Protein 3UIM (pdb70)

Radius of gyration: 19.25 Å; Cα contacts (8 Å, |Δi|>4): 517; chains: 1; bounding box: 45×57×47 Å

Nearest PDB structures (foldseek):
  8peh-assembly1_B  TM=9.041E-01  e=2.344E-28  Lotus japonicus
  8peh-assembly2_C  TM=8.976E-01  e=2.084E-28  Lotus japonicus
  5lpz-assembly1_A  TM=8.789E-01  e=6.081E-29  Arabidopsis thaliana
  5lpy-assembly1_A  TM=8.895E-01  e=5.649E-28  Arabidopsis thaliana
  8s79-assembly2_B  TM=8.667E-01  e=4.799E-21  Lotus japonicus

Organism: Arabidopsis thaliana (NCBI:txid3702)

CATH classification: 3.30.200.20 (+1 more: 1.10.510.10)

Sequence (291 aa):
GQLKRFSLRELQVASDNFNKNILGRGGFGKVYKGRLADGLVAVKRLKEGELQFQTEVEMISMAVHRNLLRLRGFCMTPTERLLVYPYMANGSVASCLRERPESQPPLDWPKRQRIALGSARGLAYLHDHCDPKIIHRDVKAANILLDEEFEAVVGDFGLAKLMDYKDHVAVRGIGHIAPEYLSTGKSSEKTDVFGYGVMLLELITGQRAFDLARLANDDDVMLLDWVKGLLKEKKLEALVDVDLQGNYKDEEVEQLIQVALLCTQSSPMERPKMSEVVRMLEGDGLAERWE

InterPro domains:
  IPR000719 Protein kinase domain [PS50011] (289-576)
  IPR000719 Protein kinase domain [SM00220] (289-563)
  IPR001245 Serine-threonine/tyrosine-protein kinase, catalytic domain [PF07714] (292-563)
  IPR001611 Leucine-rich repeat [PF00560] (166-182)
  IPR001611 Leucine-rich repeat [PF13855] (92-152)
  IPR008271 Serine/threonine-protein kinase, active site [PS00108] (412-424)
  IPR011009 Protein kinase-like domain superfamily [SSF56112] (268-564)
  IPR013210 Leucine-rich repeat-containing N-terminal, plant-type [PF08263] (26-65)
  IPR017441 Protein kinase, ATP binding site [PS00107] (295-317)
  IPR032675 Leucine-rich repeat domain superfamily [G3DSA:3.80.10.10] (25-203)

Solvent-accessible surface area: 15626 Å² total

GO terms:
  GO:0005886 plasma membrane (C, IDA)
  GO:0005886 plasma membrane (C, EXP)
  GO:0010008 endosome membrane (C, EXP)
  GO:0005102 signaling receptor binding (F, IPI)
  GO:0005515 protein binding (F, IPI)
  GO:0033612 receptor serine/threonine kinase binding (F, IPI)
  GO:0004672 protein kinase activity (F, IDA)
  GO:0004674 protein serine/threonine kinase activity (F, IDA)
  GO:0005768 endosome (C, IDA)
  GO:0009742 brassinosteroid mediated signaling pathway (P, IGI)
  GO:0002229 defense response to oomycetes (P, IMP)
  GO:0005886 plasma membrane (C, HDA)
  GO:0042742 defense response to bacterium (P, IMP)
  GO:0009626 plant-type hypersensitive response (P, IMP)
  GO:0009742 brassinosteroid mediated signaling pathway (P, IMP)
  GO:0050832 defense response to fungus (P, IMP)
  GO:0032991 protein-containing complex (C, IPI)
  GO:0046982 protein heterodimerization activity (F, IPI)
  GO:0042802 identical protein binding (F, IPI)

B-factor: mean 82.9, std 30.5, range [20.0, 198.67]

Structure (mmCIF, N/CA/C/O backbone):
data_3UIM
#
_entry.id   3UIM
#
_cell.length_a   70.110
_cell.length_b   74.700
_cell.length_c   71.924
_cell.angle_alpha   90.00
_cell.angle_beta   93.72
_cell.angle_gamma   90.00
#
_symmetry.space_group_name_H-M   'C 1 2 1'
#
loop_
_entity.id
_entity.type
_entity.pdbx_description
1 polymer 'BRASSINOSTEROID INSENSITIVE 1-associated receptor kinase 1'
2 non-polymer 'PHOSPHOAMINOPHOSPHONIC ACID-ADENYLATE ESTER'
3 water water
#
loop_
_atom_site.group_PDB
_atom_site.id
_atom_site.type_symbol
_atom_site.label_atom_id
_atom_site.label_alt_id
_atom_site.label_comp_id
_atom_site.label_asym_id
_atom_site.label_entity_id
_atom_site.label_seq_id
_atom_site.pdbx_PDB_ins_code
_atom_site.Cartn_x
_atom_site.Cartn_y
_atom_site.Cartn_z
_atom_site.occupancy
_atom_site.B_iso_or_equiv
_atom_site.auth_seq_id
_atom_site.auth_comp_id
_atom_site.auth_asym_id
_atom_site.auth_atom_id
_atom_site.pdbx_PDB_model_num
ATOM 1 N N . GLY A 1 15 ? 7.980 -9.818 -40.755 1.00 116.76 272 GLY A N 1
ATOM 2 C CA . GLY A 1 15 ? 6.651 -9.812 -40.170 1.00 124.10 272 GLY A CA 1
ATOM 3 C C . GLY A 1 15 ? 6.564 -8.814 -39.033 1.00 132.87 272 GLY A C 1
ATOM 4 O O . GLY A 1 15 ? 6.326 -7.627 -39.268 1.00 129.87 272 GLY A O 1
ATOM 5 N N . GLN A 1 16 ? 6.742 -9.315 -37.808 1.00 133.85 273 GLN A N 1
ATOM 6 C CA . GLN A 1 16 ? 6.854 -8.506 -36.586 1.00 125.56 273 GLN A CA 1
ATOM 7 C C . GLN A 1 16 ? 5.976 -8.982 -35.437 1.00 123.08 273 GLN A C 1
ATOM 8 O O . GLN A 1 16 ? 5.003 -9.713 -35.634 1.00 122.38 273 GLN A O 1
ATOM 14 N N . LEU A 1 17 ? 6.341 -8.541 -34.238 1.00 121.03 274 LEU A N 1
ATOM 15 C CA . LEU A 1 17 ? 5.671 -8.919 -32.998 1.00 106.03 274 LEU A CA 1
ATOM 16 C C . LEU A 1 17 ? 6.117 -10.306 -32.561 1.00 96.54 274 LEU A C 1
ATOM 17 O O . LEU A 1 17 ? 5.681 -11.312 -33.118 1.00 89.03 274 LEU A O 1
ATOM 22 N N . LYS A 1 18 ? 6.983 -10.340 -31.552 1.00 95.29 275 LYS A N 1
ATOM 23 C CA . LYS A 1 18 ? 7.707 -11.550 -31.178 1.00 97.19 275 LYS A CA 1
ATOM 24 C C . LYS A 1 18 ? 7.005 -12.416 -30.135 1.00 103.76 275 LYS A C 1
ATOM 25 O O . LYS A 1 18 ? 6.757 -11.985 -29.005 1.00 95.29 275 LYS A O 1
ATOM 31 N N . ARG A 1 19 ? 6.706 -13.646 -30.541 1.00 120.36 276 ARG A N 1
ATOM 32 C CA . ARG A 1 19 ? 6.164 -14.680 -29.670 1.00 126.06 276 ARG A CA 1
ATOM 33 C C . ARG A 1 19 ? 7.298 -15.319 -28.875 1.00 115.08 276 ARG A C 1
ATOM 34 O O . ARG A 1 19 ? 8.133 -16.015 -29.441 1.00 129.73 276 ARG A O 1
ATOM 42 N N . PHE A 1 20 ? 7.337 -15.084 -27.570 1.00 97.63 277 PHE A N 1
ATOM 43 C CA . PHE A 1 20 ? 8.404 -15.645 -26.749 1.00 91.25 277 PHE A CA 1
ATOM 44 C C . PHE A 1 20 ? 7.909 -16.753 -25.827 1.00 100.05 277 PHE A C 1
ATOM 45 O O . PHE A 1 20 ? 6.712 -16.851 -25.535 1.00 96.77 277 PHE A O 1
ATOM 53 N N . SER A 1 21 ? 8.845 -17.575 -25.360 1.00 94.95 278 SER A N 1
ATOM 54 C CA . SER A 1 21 ? 8.518 -18.707 -24.508 1.00 87.32 278 SER A CA 1
ATOM 55 C C . SER A 1 21 ? 9.201 -18.579 -23.158 1.00 96.18 278 SER A C 1
ATOM 56 O O . SER A 1 21 ? 10.380 -18.907 -23.017 1.00 102.85 278 SER A O 1
ATOM 59 N N . LEU A 1 22 ? 8.441 -18.105 -22.174 1.00 103.41 279 LEU A N 1
ATOM 60 C CA . LEU A 1 22 ? 8.908 -17.934 -20.800 1.00 107.17 279 LEU A CA 1
ATOM 61 C C . LEU A 1 22 ? 10.360 -18.325 -20.567 1.00 120.17 279 LEU A C 1
ATOM 62 O O . LEU A 1 22 ? 11.200 -17.479 -20.267 1.00 127.80 279 LEU A O 1
ATOM 67 N N . ARG A 1 23 ? 10.650 -19.613 -20.696 1.00 122.87 280 ARG A N 1
ATOM 68 C CA . ARG A 1 23 ? 11.984 -20.108 -20.390 1.00 126.28 280 ARG A CA 1
ATOM 69 C C . ARG A 1 23 ? 13.048 -19.360 -21.187 1.00 121.68 280 ARG A C 1
ATOM 70 O O . ARG A 1 23 ? 13.973 -18.786 -20.609 1.00 117.22 280 ARG A O 1
ATOM 78 N N . GLU A 1 24 ? 12.893 -19.337 -22.508 1.00 114.84 281 GLU A N 1
ATOM 79 C CA . GLU A 1 24 ? 13.829 -18.629 -23.374 1.00 104.85 281 GLU A CA 1
ATOM 80 C C . GLU A 1 24 ? 13.858 -17.141 -23.055 1.00 106.05 281 GLU A C 1
ATOM 81 O O . GLU A 1 24 ? 14.292 -16.333 -23.871 1.00 105.57 281 GLU A O 1
ATOM 87 N N . LEU A 1 25 ? 13.385 -16.783 -21.866 1.00 99.44 282 LEU A N 1
ATOM 88 C CA . LEU A 1 25 ? 13.525 -15.423 -21.372 1.00 87.79 282 LEU A CA 1
ATOM 89 C C . LEU A 1 25 ? 13.660 -15.415 -19.849 1.00 95.34 282 LEU A C 1
ATOM 90 O O . LEU A 1 25 ? 13.820 -14.363 -19.228 1.00 82.51 282 LEU A O 1
ATOM 95 N N . GLN A 1 26 ? 13.595 -16.599 -19.249 1.00 106.97 283 GLN A N 1
ATOM 96 C CA . GLN A 1 26 ? 14.054 -16.752 -17.882 1.00 115.77 283 GLN A CA 1
ATOM 97 C C . GLN A 1 26 ? 15.567 -16.627 -17.943 1.00 114.15 283 GLN A C 1
ATOM 98 O O . GLN A 1 26 ? 16.182 -15.914 -17.151 1.00 122.80 283 GLN A O 1
ATOM 104 N N . VAL A 1 27 ? 16.159 -17.324 -18.910 1.00 92.05 284 VAL A N 1
ATOM 105 C CA . VAL A 1 27 ? 17.603 -17.330 -19.071 1.00 104.54 284 VAL A CA 1
ATOM 106 C C . VAL A 1 27 ? 18.085 -15.959 -19.513 1.00 105.88 284 VAL A C 1
ATOM 107 O O . VAL A 1 27 ? 19.090 -15.455 -19.017 1.00 119.52 284 VAL A O 1
ATOM 111 N N . ALA A 1 28 ? 17.358 -15.358 -20.449 1.00 99.84 285 ALA A N 1
ATOM 112 C CA . ALA A 1 28 ? 17.675 -14.021 -20.922 1.00 92.00 285 ALA A CA 1
ATOM 113 C C . ALA A 1 28 ? 17.691 -13.065 -19.738 1.00 86.45 285 ALA A C 1
ATOM 114 O O . ALA A 1 28 ? 18.435 -12.092 -19.713 1.00 88.36 285 ALA A O 1
ATOM 116 N N . SER A 1 29 ? 16.869 -13.359 -18.744 1.00 91.12 286 SER A N 1
ATOM 117 C CA . SER A 1 29 ? 16.868 -12.580 -17.520 1.00 90.39 286 SER A CA 1
ATOM 118 C C . SER A 1 29 ? 17.711 -13.290 -16.474 1.00 91.88 286 SER A C 1
ATOM 119 O O . SER A 1 29 ? 17.649 -12.963 -15.292 1.00 88.57 286 SER A O 1
ATOM 122 N N . ASP A 1 30 ? 18.509 -14.258 -16.921 1.00 108.21 287 ASP A N 1
ATOM 123 C CA . ASP A 1 30 ? 19.248 -15.125 -16.010 1.00 110.90 287 ASP A CA 1
ATOM 124 C C . ASP A 1 30 ? 18.299 -15.650 -14.951 1.00 112.89 287 ASP A C 1
ATOM 125 O O . ASP A 1 30 ? 18.353 -15.232 -13.794 1.00 116.98 287 ASP A O 1
ATOM 130 N N . ASN A 1 31 ? 17.426 -16.564 -15.356 1.00 120.61 288 ASN A N 1
ATOM 131 C CA . ASN A 1 31 ? 16.401 -17.078 -14.464 1.00 128.23 288 ASN A CA 1
ATOM 132 C C . ASN A 1 31 ? 15.723 -15.928 -13.727 1.00 113.17 288 ASN A C 1
ATOM 133 O O . ASN A 1 31 ? 15.349 -16.047 -12.560 1.00 104.64 288 ASN A O 1
ATOM 138 N N . PHE A 1 32 ? 15.595 -14.804 -14.422 1.00 108.74 289 PHE A N 1
ATOM 139 C CA . PHE A 1 32 ? 14.900 -13.636 -13.899 1.00 122.85 289 PHE A CA 1
ATOM 140 C C . PHE A 1 32 ? 15.600 -12.910 -12.755 1.00 135.03 289 PHE A C 1
ATOM 141 O O . PHE A 1 32 ? 16.655 -12.304 -12.931 1.00 138.12 289 PHE A O 1
ATOM 159 N N . ASN A 1 34 ? 16.562 -10.785 -9.076 1.00 137.68 291 ASN A N 1
ATOM 160 C CA . ASN A 1 34 ? 17.737 -10.415 -8.285 1.00 134.33 291 ASN A CA 1
ATOM 161 C C . ASN A 1 34 ? 18.542 -9.206 -8.770 1.00 123.09 291 ASN A C 1
ATOM 162 O O . ASN A 1 34 ? 18.123 -8.064 -8.573 1.00 113.18 291 ASN A O 1
ATOM 167 N N . LYS A 1 35 ? 19.700 -9.450 -9.374 1.00 127.01 292 LYS A N 1
ATOM 168 C CA . LYS A 1 35 ? 20.560 -8.362 -9.837 1.00 130.53 292 LYS A CA 1
ATOM 169 C C . LYS A 1 35 ? 20.141 -7.898 -11.233 1.00 130.67 292 LYS A C 1
ATOM 170 O O . LYS A 1 35 ? 20.919 -7.287 -11.971 1.00 116.99 292 LYS A O 1
ATOM 176 N N . ASN A 1 36 ? 18.896 -8.195 -11.581 1.00 135.98 293 ASN A N 1
ATOM 177 C CA . ASN A 1 36 ? 18.372 -7.865 -12.893 1.00 134.87 293 ASN A CA 1
ATOM 178 C C . ASN A 1 36 ? 17.183 -6.916 -12.777 1.00 123.21 293 ASN A C 1
ATOM 179 O O . ASN A 1 36 ? 16.598 -6.501 -13.781 1.00 118.16 293 ASN A O 1
ATOM 184 N N . ILE A 1 37 ? 16.829 -6.578 -11.540 1.00 118.24 294 ILE A N 1
ATOM 185 C CA . ILE A 1 37 ? 15.706 -5.686 -11.287 1.00 113.24 294 ILE A CA 1
ATOM 186 C C . ILE A 1 37 ? 16.077 -4.230 -11.515 1.00 110.50 294 ILE A C 1
ATOM 187 O O . ILE A 1 37 ? 16.863 -3.653 -10.761 1.00 113.62 294 ILE A O 1
ATOM 192 N N . LEU A 1 38 ? 15.504 -3.646 -12.561 1.00 96.99 295 LEU A N 1
ATOM 193 C CA . LEU A 1 38 ? 15.634 -2.217 -12.808 1.00 104.71 295 LEU A CA 1
ATOM 194 C C . LEU A 1 38 ? 14.703 -1.462 -11.870 1.00 120.18 295 LEU A C 1
ATOM 195 O O . LEU A 1 38 ? 14.860 -0.262 -11.650 1.00 126.24 295 LEU A O 1
ATOM 200 N N . GLY A 1 39 ? 13.728 -2.180 -11.321 1.00 125.59 296 GLY A N 1
ATOM 201 C CA . GLY A 1 39 ? 12.784 -1.603 -10.384 1.00 119.60 296 GLY A CA 1
ATOM 202 C C . GLY A 1 39 ? 11.499 -2.402 -10.291 1.00 121.79 296 GLY A C 1
ATOM 203 O O . GLY A 1 39 ? 11.201 -3.223 -11.158 1.00 109.26 296 GLY A O 1
ATOM 204 N N . ARG A 1 40 ? 10.740 -2.168 -9.225 1.00 143.29 297 ARG A N 1
ATOM 205 C CA . ARG A 1 40 ? 9.433 -2.792 -9.067 1.00 144.60 297 ARG A CA 1
ATOM 206 C C . ARG A 1 40 ? 8.420 -2.017 -9.896 1.00 146.43 297 ARG A C 1
ATOM 207 O O . ARG A 1 40 ? 8.117 -0.858 -9.599 1.00 147.06 297 ARG A O 1
ATOM 215 N N . GLY A 1 41 ? 7.904 -2.666 -10.937 1.00 147.18 298 GLY A N 1
ATOM 216 C CA . GLY A 1 41 ? 7.054 -2.015 -11.920 1.00 140.38 298 GLY A CA 1
ATOM 217 C C . GLY A 1 41 ? 5.652 -1.662 -11.459 1.00 129.89 298 GLY A C 1
ATOM 218 O O . GLY A 1 41 ? 5.416 -1.396 -10.278 1.00 130.47 298 GLY A O 1
ATOM 219 N N . GLY A 1 42 ? 4.722 -1.646 -12.410 1.00 132.10 299 GLY A N 1
ATOM 220 C CA . GLY A 1 42 ? 3.336 -1.326 -12.134 1.00 132.14 299 GLY A CA 1
ATOM 221 C C . GLY A 1 42 ? 2.492 -2.579 -12.028 1.00 132.64 299 GLY A C 1
ATOM 222 O O . GLY A 1 42 ? 1.481 -2.601 -11.325 1.00 136.50 299 GLY A O 1
ATOM 223 N N . PHE A 1 43 ? 2.919 -3.628 -12.724 1.00 131.62 300 PHE A N 1
ATOM 224 C CA . PHE A 1 43 ? 2.207 -4.902 -12.722 1.00 132.31 300 PHE A CA 1
ATOM 225 C C . PHE A 1 43 ? 3.169 -6.054 -12.455 1.00 136.00 300 PHE A C 1
ATOM 226 O O . PHE A 1 43 ? 3.080 -7.110 -13.087 1.00 129.89 300 PHE A O 1
ATOM 234 N N . GLY A 1 44 ? 4.087 -5.835 -11.514 1.00 145.64 301 GLY A N 1
ATOM 235 C CA . GLY A 1 44 ? 5.138 -6.790 -11.210 1.00 146.65 301 GLY A CA 1
ATOM 236 C C . GLY A 1 44 ? 6.503 -6.132 -11.073 1.00 136.18 301 GLY A C 1
ATOM 237 O O . GLY A 1 44 ? 6.714 -5.301 -10.189 1.00 140.54 301 GLY A O 1
ATOM 238 N N . LYS A 1 45 ? 7.436 -6.506 -11.945 1.00 118.04 302 LYS A N 1
ATOM 239 C CA . LYS A 1 45 ? 8.789 -5.955 -11.899 1.00 102.25 302 LYS A CA 1
ATOM 240 C C . LYS A 1 45 ? 9.389 -5.844 -13.296 1.00 103.90 302 LYS A C 1
ATOM 241 O O . LYS A 1 45 ? 8.989 -6.562 -14.211 1.00 94.76 302 LYS A O 1
ATOM 247 N N . VAL A 1 46 ? 10.358 -4.948 -13.449 1.00 102.43 303 VAL A N 1
ATOM 248 C CA . VAL A 1 46 ? 11.044 -4.772 -14.722 1.00 100.43 303 VAL A CA 1
ATOM 249 C C . VAL A 1 46 ? 12.438 -5.395 -14.650 1.00 97.84 303 VAL A C 1
ATOM 250 O O . VAL A 1 46 ? 13.194 -5.132 -13.717 1.00 87.52 303 VAL A O 1
ATOM 254 N N . TYR A 1 47 ? 12.761 -6.229 -15.635 1.00 96.29 304 TYR A N 1
ATOM 255 C CA . TYR A 1 47 ? 14.026 -6.960 -15.667 1.00 90.00 304 TYR A CA 1
ATOM 256 C C . TYR A 1 47 ? 14.842 -6.641 -16.920 1.00 88.17 304 TYR A C 1
ATOM 257 O O . TYR A 1 47 ? 14.304 -6.635 -18.022 1.00 90.49 304 TYR A O 1
ATOM 266 N N . LYS A 1 48 ? 16.140 -6.397 -16.754 1.00 91.94 305 LYS A N 1
ATOM 267 C CA . LYS A 1 48 ? 17.036 -6.223 -17.898 1.00 92.33 305 LYS A CA 1
ATOM 268 C C . LYS A 1 48 ? 17.635 -7.555 -18.328 1.00 85.09 305 LYS A C 1
ATOM 269 O O . LYS A 1 48 ? 18.427 -8.145 -17.605 1.00 97.01 305 LYS A O 1
ATOM 275 N N . GLY A 1 49 ? 17.262 -8.030 -19.504 1.00 74.16 306 GLY A N 1
ATOM 276 C CA . GLY A 1 49 ? 17.836 -9.256 -20.023 1.00 86.30 306 GLY A CA 1
ATOM 277 C C . GLY A 1 49 ? 18.500 -9.065 -21.375 1.00 87.61 306 GLY A C 1
ATOM 278 O O . GLY A 1 49 ? 18.495 -7.964 -21.921 1.00 75.33 306 GLY A O 1
ATOM 279 N N . ARG A 1 50 ? 19.089 -10.137 -21.901 1.00 90.65 307 ARG A N 1
ATOM 280 C CA . ARG A 1 50 ? 19.595 -10.152 -23.268 1.00 96.79 307 ARG A CA 1
ATOM 281 C C . ARG A 1 50 ? 18.803 -11.131 -24.118 1.00 101.53 307 ARG A C 1
ATOM 282 O O . ARG A 1 50 ? 17.953 -11.855 -23.615 1.00 113.05 307 ARG A O 1
ATOM 290 N N . LEU A 1 51 ? 19.082 -11.154 -25.411 1.00 107.63 308 LEU A N 1
ATOM 291 C CA . LEU A 1 51 ? 18.448 -12.117 -26.296 1.00 102.17 308 LEU A CA 1
ATOM 292 C C . LEU A 1 51 ? 19.524 -12.846 -27.085 1.00 104.29 308 LEU A C 1
ATOM 293 O O . LEU A 1 51 ? 20.688 -12.454 -27.051 1.00 99.79 308 LEU A O 1
ATOM 298 N N . ALA A 1 52 ? 19.111 -14.022 -27.384 1.00 110.54 309 ALA A N 1
ATOM 299 C CA . ALA A 1 52 ? 20.039 -14.983 -27.995 1.00 119.72 309 ALA A CA 1
ATOM 300 C C . ALA A 1 52 ? 21.110 -14.355 -28.880 1.00 125.69 309 ALA A C 1
ATOM 301 O O . ALA A 1 52 ? 22.297 -14.667 -28.754 1.00 127.22 309 ALA A O 1
ATOM 303 N N . ASP A 1 53 ? 20.680 -13.480 -29.783 1.00 129.34 310 ASP A N 1
ATOM 304 C CA . ASP A 1 53 ? 21.603 -12.794 -30.675 1.00 138.89 310 ASP A CA 1
ATOM 305 C C . ASP A 1 53 ? 22.389 -11.714 -29.941 1.00 137.52 310 ASP A C 1
ATOM 306 O O . ASP A 1 53 ? 23.623 -11.741 -29.914 1.00 145.76 310 ASP A O 1
ATOM 311 N N . GLY A 1 54 ? 21.689 -10.760 -29.339 1.00 125.52 311 GLY A N 1
ATOM 312 C CA . GLY A 1 54 ? 22.393 -9.769 -28.551 1.00 122.66 311 GLY A CA 1
ATOM 313 C C . GLY A 1 54 ? 21.630 -8.663 -27.838 1.00 119.18 311 GLY A C 1
ATOM 314 O O . GLY A 1 54 ? 22.201 -8.045 -26.939 1.00 120.43 311 GLY A O 1
ATOM 326 N N . LEU A 1 56 ? 19.807 -6.114 -25.596 1.00 95.43 313 LEU A N 1
ATOM 327 C CA . LEU A 1 56 ? 19.321 -5.641 -24.292 1.00 87.79 313 LEU A CA 1
ATOM 328 C C . LEU A 1 56 ? 17.833 -5.338 -24.348 1.00 81.62 313 LEU A C 1
ATOM 329 O O . LEU A 1 56 ? 17.411 -4.447 -25.062 1.00 80.18 313 LEU A O 1
ATOM 334 N N . VAL A 1 57 ? 17.134 -5.987 -23.649 1.00 70.72 314 VAL A N 1
ATOM 335 C CA . VAL A 1 57 ? 15.728 -5.691 -23.444 1.00 71.43 314 VAL A CA 1
ATOM 336 C C . VAL A 1 57 ? 15.431 -5.424 -21.978 1.00 79.16 314 VAL A C 1
ATOM 337 O O . VAL A 1 57 ? 16.197 -5.805 -21.094 1.00 82.15 314 VAL A O 1
ATOM 341 N N . ALA A 1 58 ? 14.317 -4.746 -21.731 1.00 74.70 315 ALA A N 1
ATOM 342 C CA . ALA A 1 58 ? 13.728 -4.684 -20.403 1.00 73.65 315 ALA A CA 1
ATOM 343 C C . ALA A 1 58 ? 12.410 -5.430 -20.501 1.00 73.25 315 ALA A C 1
ATOM 344 O O . ALA A 1 58 ? 11.694 -5.301 -21.497 1.00 73.03 315 ALA A O 1
ATOM 346 N N . VAL A 1 59 ? 12.101 -6.232 -19.490 1.00 76.05 316 VAL A N 1
ATOM 347 C CA . VAL A 1 59 ? 10.905 -7.064 -19.529 1.00 80.24 316 VAL A CA 1
ATOM 348 C C . VAL A 1 59 ? 10.011 -6.817 -18.325 1.00 84.92 316 VAL A C 1
ATOM 349 O O . VAL A 1 59 ? 10.492 -6.663 -17.204 1.00 79.55 316 VAL A O 1
ATOM 353 N N . LYS A 1 60 ? 8.705 -6.766 -18.576 1.00 91.53 317 LYS A N 1
ATOM 354 C CA . LYS A 1 60 ? 7.710 -6.606 -17.519 1.00 86.43 317 LYS A CA 1
ATOM 355 C C . LYS A 1 60 ? 7.135 -7.960 -17.124 1.00 79.56 317 LYS A C 1
ATOM 356 O O . LYS A 1 60 ? 6.631 -8.700 -17.967 1.00 81.49 317 LYS A O 1
ATOM 362 N N . ARG A 1 61 ? 7.219 -8.277 -15.838 1.00 76.46 318 ARG A N 1
ATOM 363 C CA . ARG A 1 61 ? 6.673 -9.519 -15.315 1.00 84.87 318 ARG A CA 1
ATOM 364 C C . ARG A 1 61 ? 5.416 -9.222 -14.507 1.00 93.43 318 ARG A C 1
ATOM 365 O O . ARG A 1 61 ? 5.399 -8.286 -13.712 1.00 95.17 318 ARG A O 1
ATOM 373 N N . LEU A 1 62 ? 4.366 -10.011 -14.712 1.00 102.32 319 LEU A N 1
ATOM 374 C CA . LEU A 1 62 ? 3.127 -9.841 -13.950 1.00 107.09 319 LEU A CA 1
ATOM 375 C C . LEU A 1 62 ? 3.049 -10.815 -12.779 1.00 97.26 319 LEU A C 1
ATOM 376 O O . LEU A 1 62 ? 3.368 -11.994 -12.918 1.00 102.11 319 LEU A O 1
ATOM 381 N N . LYS A 1 63 ? 2.619 -10.314 -11.626 1.00 107.06 320 LYS A N 1
ATOM 382 C CA . LYS A 1 63 ? 2.294 -11.169 -10.487 1.00 116.17 320 LYS A CA 1
ATOM 383 C C . LYS A 1 63 ? 1.028 -10.667 -9.797 1.00 124.90 320 LYS A C 1
ATOM 384 O O . LYS A 1 63 ? 0.978 -9.524 -9.341 1.00 117.29 320 LYS A O 1
ATOM 390 N N . GLU A 1 64 ? 0.015 -11.534 -9.725 1.00 137.85 321 GLU A N 1
ATOM 391 C CA . GLU A 1 64 ? -1.329 -11.166 -9.264 1.00 132.95 321 GLU A CA 1
ATOM 392 C C . GLU A 1 64 ? -1.335 -10.202 -8.084 1.00 122.42 321 GLU A C 1
ATOM 393 O O . GLU A 1 64 ? -2.393 -9.722 -7.676 1.00 107.92 321 GLU A O 1
ATOM 399 N N . GLY A 1 70 ? -9.280 -7.667 -11.412 1.00 110.29 327 GLY A N 1
ATOM 400 C CA . GLY A 1 70 ? -9.460 -7.830 -12.845 1.00 114.84 327 GLY A CA 1
ATOM 401 C C . GLY A 1 70 ? -8.338 -7.146 -13.591 1.00 115.76 327 GLY A C 1
ATOM 402 O O . GLY A 1 70 ? -7.623 -6.327 -13.008 1.00 113.71 327 GLY A O 1
ATOM 403 N N . GLU A 1 71 ? -8.180 -7.467 -14.874 1.00 115.57 328 GLU A N 1
ATOM 404 C CA . GLU A 1 71 ? -7.055 -6.937 -15.641 1.00 109.29 328 GLU A CA 1
ATOM 405 C C . GLU A 1 71 ? -7.223 -6.964 -17.162 1.00 114.41 328 GLU A C 1
ATOM 406 O O . GLU A 1 71 ? -7.719 -5.998 -17.748 1.00 103.15 328 GLU A O 1
ATOM 412 N N . LEU A 1 72 ? -6.793 -8.063 -17.789 1.00 120.71 329 LEU A N 1
ATOM 413 C CA . LEU A 1 72 ? -6.634 -8.155 -19.249 1.00 108.97 329 LEU A CA 1
ATOM 414 C C . LEU A 1 72 ? -5.899 -6.940 -19.793 1.00 108.76 329 LEU A C 1
ATOM 415 O O . LEU A 1 72 ? -5.878 -6.702 -21.001 1.00 106.37 329 LEU A O 1
ATOM 420 N N . GLN A 1 73 ? -5.304 -6.179 -18.878 1.00 113.16 330 GLN A N 1
ATOM 421 C CA . GLN A 1 73 ? -4.575 -4.959 -19.197 1.00 103.71 330 GLN A CA 1
ATOM 422 C C . GLN A 1 73 ? -3.454 -5.340 -20.121 1.00 76.36 330 GLN A C 1
ATOM 423 O O . GLN A 1 73 ? -2.831 -4.496 -20.760 1.00 79.57 330 GLN A O 1
ATOM 429 N N . PHE A 1 74 ? -3.208 -6.638 -20.173 1.00 60.35 331 PHE A N 1
ATOM 430 C CA . PHE A 1 74 ? -2.121 -7.199 -20.940 1.00 69.82 331 PHE A CA 1
ATOM 431 C C . PHE A 1 74 ? -2.386 -7.072 -22.440 1.00 72.71 331 PHE A C 1
ATOM 432 O O . PHE A 1 74 ? -1.599 -6.470 -23.169 1.00 65.00 331 PHE A O 1
ATOM 440 N N . GLN A 1 75 ? -3.506 -7.622 -22.892 1.00 70.28 332 GLN A N 1
ATOM 441 C CA . GLN A 1 75 ? -3.803 -7.668 -24.317 1.00 83.89 332 GLN A CA 1
ATOM 442 C C . GLN A 1 75 ? -3.896 -6.302 -25.002 1.00 81.92 332 GLN A C 1
ATOM 443 O O . GLN A 1 75 ? -3.708 -6.206 -26.214 1.00 72.90 332 GLN A O 1
ATOM 449 N N . THR A 1 76 ? -4.168 -5.253 -24.234 1.00 75.15 333 THR A N 1
ATOM 450 C CA . THR A 1 76 ? -4.170 -3.907 -24.795 1.00 71.52 333 THR A CA 1
ATOM 451 C C . THR A 1 76 ? -2.744 -3.411 -25.035 1.00 84.73 333 THR A C 1
ATOM 452 O O . THR A 1 76 ? -2.468 -2.725 -26.023 1.00 99.89 333 THR A O 1
ATOM 456 N N . GLU A 1 77 ? -1.837 -3.761 -24.131 1.00 80.84 334 GLU A N 1
ATOM 457 C CA . GLU A 1 77 ? -0.453 -3.318 -24.235 1.00 86.25 334 GLU A CA 1
ATOM 458 C C . GLU A 1 77 ? 0.237 -4.089 -25.344 1.00 87.36 334 GLU A C 1
ATOM 459 O O . GLU A 1 77 ? 1.351 -3.761 -25.748 1.00 91.07 334 GLU A O 1
ATOM 465 N N . VAL A 1 78 ? -0.443 -5.113 -25.845 1.00 81.89 335 VAL A N 1
ATOM 466 C CA . VAL A 1 78 ? 0.146 -6.001 -26.832 1.00 79.72 335 VAL A CA 1
ATOM 467 C C . VAL A 1 78 ? -0.261 -5.634 -28.248 1.00 85.12 335 VAL A C 1
ATOM 468 O O . VAL A 1 78 ? 0.579 -5.531 -29.136 1.00 89.65 335 VAL A O 1
ATOM 472 N N . GLU A 1 79 ? -1.550 -5.441 -28.472 1.00 78.30 336 GLU A N 1
ATOM 473 C CA . GLU A 1 79 ? -1.971 -5.045 -29.796 1.00 94.55 336 GLU A CA 1
ATOM 474 C C . GLU A 1 79 ? -1.904 -3.534 -29.971 1.00 99.85 336 GLU A C 1
ATOM 475 O O . GLU A 1 79 ? -2.302 -3.001 -31.008 1.00 103.70 336 GLU A O 1
ATOM 481 N N . MET A 1 80 ? -1.379 -2.847 -28.963 1.00 96.86 337 MET A N 1
ATOM 482 C CA . MET A 1 80 ? -1.109 -1.425 -29.098 1.00 95.67 337 MET A CA 1
ATOM 483 C C . MET A 1 80 ? -0.303 -1.259 -30.363 1.00 99.72 337 MET A C 1
ATOM 484 O O . MET A 1 80 ? -0.772 -0.698 -31.352 1.00 107.63 337 MET A O 1
ATOM 489 N N . ILE A 1 81 ? 0.919 -1.771 -30.316 1.00 86.48 338 ILE A N 1
ATOM 490 C CA . ILE A 1 81 ? 1.796 -1.788 -31.468 1.00 90.38 338 ILE A CA 1
ATOM 491 C C . ILE A 1 81 ? 1.019 -1.648 -32.776 1.00 83.25 338 ILE A C 1
ATOM 492 O O . ILE A 1 81 ? 1.406 -0.895 -33.664 1.00 76.75 338 ILE A O 1
ATOM 497 N N . SER A 1 82 ? -0.097 -2.356 -32.883 1.00 85.91 339 SER A N 1
ATOM 498 C CA . SER A 1 82 ? -0.856 -2.381 -34.125 1.00 78.95 339 SER A CA 1
ATOM 499 C C . SER A 1 82 ? -1.705 -1.136 -34.339 1.00 77.12 339 SER A C 1
ATOM 500 O O . SER A 1 82 ? -2.387 -1.015 -35.363 1.00 72.09 339 SER A O 1
ATOM 503 N N . MET A 1 83 ? -1.682 -0.212 -33.384 1.00 69.78 340 MET A N 1
ATOM 504 C CA . MET A 1 83 ? -2.486 0.997 -33.530 1.00 64.58 340 MET A CA 1
ATOM 505 C C . MET A 1 83 ? -1.687 2.267 -33.294 1.00 61.52 340 MET A C 1
ATOM 506 O O . MET A 1 83 ? -2.129 3.365 -33.634 1.00 56.04 340 MET A O 1
ATOM 511 N N . ALA A 1 84 ? -0.506 2.112 -32.719 1.00 61.85 341 ALA A N 1
ATOM 512 C CA . ALA A 1 84 ? 0.253 3.266 -32.266 1.00 70.55 341 ALA A CA 1
ATOM 513 C C . ALA A 1 84 ? 1.745 3.012 -32.378 1.00 62.03 341 ALA A C 1
ATOM 514 O O . ALA A 1 84 ? 2.283 2.178 -31.655 1.00 57.57 341 ALA A O 1
ATOM 516 N N . VAL A 1 85 ? 2.396 3.731 -33.294 1.00 48.61 342 VAL A N 1
ATOM 517 C CA . VAL A 1 85 ? 3.833 3.632 -33.474 1.00 39.89 342 VAL A CA 1
ATOM 518 C C . VAL A 1 85 ? 4.398 4.995 -33.810 1.00 43.20 342 VAL A C 1
ATOM 519 O O . VAL A 1 85 ? 3.774 5.775 -34.516 1.00 54.02 342 VAL A O 1
ATOM 523 N N . HIS A 1 86 ? 5.598 5.274 -33.327 1.00 37.62 343 HIS A N 1
ATOM 524 C CA . HIS A 1 86 ? 6.081 6.631 -33.330 1.00 44.62 343 HIS A CA 1
ATOM 525 C C . HIS A 1 86 ? 7.447 6.602 -32.682 1.00 50.09 343 HIS A C 1
ATOM 526 O O . HIS A 1 86 ? 7.682 5.841 -31.730 1.00 45.83 343 HIS A O 1
ATOM 533 N N . ARG A 1 87 ? 8.367 7.427 -33.164 1.00 49.60 344 ARG A N 1
ATOM 534 C CA . ARG A 1 87 ? 9.703 7.342 -32.610 1.00 44.31 344 ARG A CA 1
ATOM 535 C C . ARG A 1 87 ? 9.778 7.813 -31.174 1.00 48.24 344 ARG A C 1
ATOM 536 O O . ARG A 1 87 ? 10.723 7.484 -30.470 1.00 56.34 344 ARG A O 1
ATOM 544 N N . ASN A 1 88 ? 8.814 8.601 -30.732 1.00 46.31 345 ASN A N 1
ATOM 545 C CA . ASN A 1 88 ? 8.831 9.045 -29.340 1.00 43.98 345 ASN A CA 1
ATOM 546 C C . ASN A 1 88 ? 7.911 8.218 -28.437 1.00 45.79 345 ASN A C 1
ATOM 547 O O . ASN A 1 88 ? 7.487 8.677 -27.362 1.00 44.94 345 ASN A O 1
ATOM 552 N N . LEU A 1 89 ? 7.611 7.001 -28.879 1.00 37.81 346 LEU A N 1
ATOM 553 C CA . LEU A 1 89 ? 6.812 6.054 -28.115 1.00 42.95 346 LEU A CA 1
ATOM 554 C C . LEU A 1 89 ? 7.578 4.751 -28.047 1.00 57.55 346 LEU A C 1
ATOM 555 O O . LEU A 1 89 ? 8.021 4.222 -29.070 1.00 41.95 346 LEU A O 1
ATOM 560 N N . LEU A 1 90 ? 7.734 4.233 -26.834 1.00 52.70 347 LEU A N 1
ATOM 561 C CA . LEU A 1 90 ? 8.429 2.973 -26.638 1.00 58.59 347 LEU A CA 1
ATOM 562 C C . LEU A 1 90 ? 7.766 1.905 -27.474 1.00 64.27 347 LEU A C 1
ATOM 563 O O . LEU A 1 90 ? 6.571 1.641 -27.321 1.00 53.37 347 LEU A O 1
ATOM 568 N N . ARG A 1 91 ? 8.542 1.293 -28.362 1.00 59.69 348 ARG A N 1
ATOM 569 C CA . ARG A 1 91 ? 8.020 0.242 -29.211 1.00 60.87 348 ARG A CA 1
ATOM 570 C C . ARG A 1 91 ? 8.150 -1.102 -28.515 1.00 60.91 348 ARG A C 1
ATOM 571 O O . ARG A 1 91 ? 9.222 -1.469 -28.042 1.00 76.79 348 ARG A O 1
ATOM 579 N N . LEU A 1 92 ? 7.051 -1.835 -28.447 1.00 57.95 349 LEU A N 1
ATOM 580 C CA . LEU A 1 92 ? 7.053 -3.134 -27.793 1.00 66.75 349 LEU A CA 1
ATOM 581 C C . LEU A 1 92 ? 7.762 -4.123 -28.697 1.00 80.75 349 LEU A C 1
ATOM 582 O O . LEU A 1 92 ? 7.427 -4.240 -29.875 1.00 72.06 349 LEU A O 1
ATOM 587 N N . ARG A 1 93 ? 8.746 -4.832 -28.160 1.00 84.07 350 ARG A N 1
ATOM 588 C CA . ARG A 1 93 ? 9.447 -5.816 -28.969 1.00 87.60 350 ARG A CA 1
ATOM 589 C C . ARG A 1 93 ? 8.626 -7.100 -29.070 1.00 85.06 350 ARG A C 1
ATOM 590 O O . ARG A 1 93 ? 8.410 -7.614 -30.170 1.00 82.77 350 ARG A O 1
ATOM 598 N N . GLY A 1 94 ? 8.143 -7.588 -27.926 1.00 63.55 351 GLY A N 1
ATOM 599 C CA . GLY A 1 94 ? 7.342 -8.803 -27.886 1.00 69.45 351 GLY A CA 1
ATOM 600 C C . GLY A 1 94 ? 6.761 -9.122 -26.513 1.00 84.06 351 GLY A C 1
ATOM 601 O O . GLY A 1 94 ? 6.863 -8.324 -25.572 1.00 82.04 351 GLY A O 1
ATOM 602 N N . PHE A 1 95 ? 6.155 -10.301 -26.389 1.00 89.14 352 PHE A N 1
ATOM 603 C CA . PHE A 1 95 ? 5.497 -10.688 -25.139 1.00 83.45 352 PHE A CA 1
ATOM 604 C C . PHE A 1 95 ? 5.634 -12.172 -24.803 1.00 79.70 352 PHE A C 1
ATOM 605 O O . PHE A 1 95 ? 6.274 -12.930 -25.524 1.00 87.33 352 PHE A O 1
ATOM 613 N N . CYS A 1 96 ? 5.020 -12.578 -23.696 1.00 86.23 353 CYS A N 1
ATOM 614 C CA . CYS A 1 96 ? 4.921 -13.992 -23.350 1.00 92.46 353 CYS A CA 1
ATOM 615 C C . CYS A 1 96 ? 3.587 -14.307 -22.676 1.00 89.98 353 CYS A C 1
ATOM 616 O O . CYS A 1 96 ? 3.261 -13.739 -21.634 1.00 92.24 353 CYS A O 1
ATOM 619 N N . MET A 1 97 ? 2.822 -15.216 -23.272 1.00 100.82 354 MET A N 1
ATOM 620 C CA . MET A 1 97 ? 1.502 -15.569 -22.745 1.00 107.99 354 MET A CA 1
ATOM 621 C C . MET A 1 97 ? 1.576 -16.547 -21.573 1.00 104.32 354 MET A C 1
ATOM 622 O O . MET A 1 97 ? 1.686 -16.136 -20.420 1.00 109.69 354 MET A O 1
ATOM 627 N N . THR A 1 98 ? 1.521 -17.839 -21.889 1.00 94.54 355 THR A N 1
ATOM 628 C CA . THR A 1 98 ? 1.493 -18.915 -20.900 1.00 104.29 355 THR A CA 1
ATOM 629 C C . THR A 1 98 ? 0.220 -18.901 -20.060 1.00 107.10 355 THR A C 1
ATOM 630 O O . THR A 1 98 ? -0.108 -17.893 -19.423 1.00 92.67 355 THR A O 1
ATOM 634 N N . PRO A 1 99 ? -0.501 -20.031 -20.053 1.00 117.21 356 PRO A N 1
ATOM 635 C CA . PRO A 1 99 ? -1.679 -20.203 -19.198 1.00 112.85 356 PRO A CA 1
ATOM 636 C C . PRO A 1 99 ? -1.387 -19.839 -17.744 1.00 105.38 356 PRO A C 1
ATOM 637 O O . PRO A 1 99 ? -2.274 -19.933 -16.898 1.00 94.17 356 PRO A O 1
ATOM 641 N N . THR A 1 100 ? -0.157 -19.421 -17.467 1.00 110.48 357 THR A N 1
ATOM 642 C CA . THR A 1 100 ? 0.204 -18.923 -16.145 1.00 114.46 357 THR A CA 1
ATOM 643 C C . THR A 1 100 ? 0.174 -17.398 -16.143 1.00 119.74 357 THR A C 1
ATOM 644 O O . THR A 1 100 ? -0.879 -16.789 -16.342 1.00 120.58 357 THR A O 1
ATOM 648 N N . GLU A 1 101 ? 1.333 -16.783 -15.927 1.00 121.38 358 GLU A N 1
ATOM 649 C CA . GLU A 1 101 ? 1.441 -15.328 -15.962 1.00 124.74 358 GLU A CA 1
ATOM 650 C C . GLU A 1 101 ? 2.110 -14.847 -17.253 1.00 112.35 358 GLU A C 1
ATOM 651 O O . GLU A 1 101 ? 2.712 -15.637 -17.980 1.00 108.91 358 GLU A O 1
ATOM 657 N N . ARG A 1 102 ? 1.998 -13.549 -17.529 1.00 111.98 359 ARG A N 1
ATOM 658 C CA . ARG A 1 102 ? 2.339 -13.008 -18.844 1.00 104.04 359 ARG A CA 1
ATOM 659 C C . ARG A 1 102 ? 3.437 -11.937 -18.790 1.00 87.62 359 ARG A C 1
ATOM 660 O O . ARG A 1 102 ? 3.695 -11.360 -17.736 1.00 87.23 359 ARG A O 1
ATOM 668 N N . LEU A 1 103 ? 4.076 -11.671 -19.930 1.00 83.59 360 LEU A N 1
ATOM 669 C CA . LEU A 1 103 ? 5.248 -10.786 -19.953 1.00 77.99 360 LEU A CA 1
ATOM 670 C C . LEU A 1 103 ? 5.295 -9.831 -21.144 1.00 76.34 360 LEU A C 1
ATOM 671 O O . LEU A 1 103 ? 4.805 -10.146 -22.220 1.00 72.57 360 LEU A O 1
ATOM 676 N N . LEU A 1 104 ? 5.895 -8.663 -20.936 1.00 71.83 361 LEU A N 1
ATOM 677 C CA . LEU A 1 104 ? 6.056 -7.677 -21.999 1.00 73.67 361 LEU A CA 1
ATOM 678 C C . LEU A 1 104 ? 7.522 -7.285 -22.139 1.00 76.55 361 LEU A C 1
ATOM 679 O O . LEU A 1 104 ? 8.178 -6.946 -21.157 1.00 69.30 361 LEU A O 1
ATOM 684 N N . VAL A 1 105 ? 8.022 -7.323 -23.370 1.00 74.46 362 VAL A N 1
ATOM 685 C CA . VAL A 1 105 ? 9.427 -7.044 -23.632 1.00 64.84 362 VAL A CA 1
ATOM 686 C C . VAL A 1 105 ? 9.622 -5.801 -24.497 1.00 61.48 362 VAL A C 1
ATOM 687 O O . VAL A 1 105 ? 9.256 -5.787 -25.655 1.00 64.34 362 VAL A O 1
ATOM 691 N N . TYR A 1 106 ? 10.202 -4.763 -23.904 1.00 71.79 363 TYR A N 1
ATOM 692 C CA . TYR A 1 106 ? 10.516 -3.519 -24.595 1.00 60.38 363 TYR A CA 1
ATOM 693 C C . TYR A 1 106 ? 12.043 -3.395 -24.744 1.00 73.84 363 TYR A C 1
ATOM 694 O O . TYR A 1 106 ? 12.794 -4.014 -23.991 1.00 76.22 363 TYR A O 1
ATOM 703 N N . PRO A 1 107 ? 12.514 -2.581 -25.701 1.00 74.61 364 PRO A N 1
ATOM 704 C CA . PRO A 1 107 ? 13.961 -2.361 -25.759 1.00 62.80 364 PRO A CA 1
ATOM 705 C C . PRO A 1 107 ? 14.482 -1.793 -24.445 1.00 66.66 364 PRO A C 1
ATOM 706 O O . PRO A 1 107 ? 13.852 -0.926 -23.851 1.00 61.02 364 PRO A O 1
ATOM 710 N N . TYR A 1 108 ? 15.628 -2.278 -23.990 1.00 81.33 365 TYR A N 1
ATOM 711 C CA . TYR A 1 108 ? 16.295 -1.639 -22.876 1.00 84.51 365 TYR A CA 1
ATOM 712 C C . TYR A 1 108 ? 16.638 -0.242 -23.346 1.00 80.83 365 TYR A C 1
ATOM 713 O O . TYR A 1 108 ? 16.984 -0.048 -24.503 1.00 85.27 365 TYR A O 1
ATOM 722 N N . MET A 1 109 ? 16.529 0.738 -22.460 1.00 76.02 366 MET A N 1
ATOM 723 C CA . MET A 1 109 ? 16.794 2.108 -22.863 1.00 69.99 366 MET A CA 1
ATOM 724 C C . MET A 1 109 ? 18.087 2.619 -22.271 1.00 83.85 366 MET A C 1
ATOM 725 O O . MET A 1 109 ? 18.197 2.866 -21.058 1.00 67.26 366 MET A O 1
ATOM 730 N N . ALA A 1 110 ? 19.058 2.757 -23.168 1.00 77.21 367 ALA A N 1
ATOM 731 C CA . ALA A 1 110 ? 20.417 3.159 -22.850 1.00 85.44 367 ALA A CA 1
ATOM 732 C C . ALA A 1 110 ? 20.518 3.982 -21.578 1.00 87.73 367 ALA A C 1
ATOM 733 O O . ALA A 1 110 ? 21.169 3.571 -20.615 1.00 95.60 367 ALA A O 1
ATOM 735 N N . ASN A 1 111 ? 19.867 5.139 -21.568 1.00 76.82 368 ASN A N 1
ATOM 736 C CA . ASN A 1 111 ? 20.051 6.091 -20.473 1.00 75.08 368 ASN A CA 1
ATOM 737 C C . ASN A 1 111 ? 18.967 6.122 -19.405 1.00 64.96 368 ASN A C 1
ATOM 738 O O . ASN A 1 111 ? 18.919 7.057 -18.604 1.00 73.03 368 ASN A O 1
ATOM 743 N N . GLY A 1 112 ? 18.102 5.113 -19.381 1.00 60.47 369 GLY A N 1
ATOM 744 C CA . GLY A 1 112 ? 17.060 5.046 -18.360 1.00 61.93 369 GLY A CA 1
ATOM 745 C C . GLY A 1 112 ? 16.042 6.184 -18.373 1.00 73.41 369 GLY A C 1
ATOM 746 O O . GLY A 1 112 ? 15.929 6.925 -19.354 1.00 62.11 369 GLY A O 1
ATOM 747 N N . SER A 1 113 ? 15.299 6.327 -17.278 1.00 52.39 370 SER A N 1
ATOM 748 C CA . SER A 1 113 ? 14.223 7.307 -17.211 1.00 60.88 370 SER A CA 1
ATOM 749 C C . SER A 1 113 ? 14.779 8.700 -17.035 1.00 58.01 370 SER A C 1
ATOM 750 O O . SER A 1 113 ? 15.935 8.877 -16.656 1.00 63.24 370 SER A O 1
ATOM 753 N N . VAL A 1 114 ? 13.939 9.688 -17.305 1.00 56.69 371 VAL A N 1
ATOM 754 C CA . VAL A 1 114 ? 14.269 11.066 -17.020 1.00 53.38 371 VAL A CA 1
ATOM 755 C C . VAL A 1 114 ? 14.339 11.192 -15.494 1.00 63.06 371 VAL A C 1
ATOM 756 O O . VAL A 1 114 ? 15.155 11.943 -14.956 1.00 52.72 371 VAL A O 1
ATOM 760 N N . ALA A 1 115 ? 13.465 10.460 -14.805 1.00 50.97 372 ALA A N 1
ATOM 761 C CA . ALA A 1 115 ? 13.483 10.431 -13.354 1.00 64.53 372 ALA A CA 1
ATOM 762 C C . ALA A 1 115 ? 14.888 10.087 -12.894 1.00 70.03 372 ALA A C 1
ATOM 763 O O . ALA A 1 115 ? 15.583 10.925 -12.325 1.00 70.81 372 ALA A O 1
ATOM 765 N N . SER A 1 116 ? 15.319 8.865 -13.187 1.00 68.09 373 SER A N 1
ATOM 766 C CA . SER A 1 116 ? 16.643 8.411 -12.783 1.00 61.03 373 SER A CA 1
ATOM 767 C C . SER A 1 116 ? 17.701 9.477 -13.029 1.00 75.64 373 SER A C 1
ATOM 768 O O . SER A 1 116 ? 18.426 9.860 -12.110 1.00 68.22 373 SER A O 1
ATOM 771 N N . CYS A 1 117 ? 17.783 9.957 -14.266 1.00 68.81 374 CYS A N 1
ATOM 772 C CA . CYS A 1 117 ? 18.803 10.933 -14.662 1.00 72.45 374 CYS A CA 1
ATOM 773 C C . CYS A 1 117 ? 18.733 12.204 -13.850 1.00 78.14 374 CYS A C 1
ATOM 774 O O . CYS A 1 117 ? 19.701 12.971 -13.799 1.00 68.49 374 CYS A O 1
ATOM 777 N N . LEU A 1 118 ? 17.576 12.444 -13.241 1.00 61.62 375 LEU A N 1
ATOM 778 C CA . LEU A 1 118 ? 17.422 13.596 -12.371 1.00 74.76 375 LEU A CA 1
ATOM 779 C C . LEU A 1 118 ? 17.566 13.150 -10.917 1.00 85.03 375 LEU A C 1
ATOM 780 O O . LEU A 1 118 ? 18.220 13.819 -10.128 1.00 74.98 375 LEU A O 1
ATOM 785 N N . ARG A 1 119 ? 16.942 12.018 -10.589 1.00 106.02 376 ARG A N 1
ATOM 786 C CA . ARG A 1 119 ? 16.797 11.535 -9.213 1.00 109.27 376 ARG A CA 1
ATOM 787 C C . ARG A 1 119 ? 18.102 10.978 -8.672 1.00 106.93 376 ARG A C 1
ATOM 788 O O . ARG A 1 119 ? 18.457 11.205 -7.517 1.00 116.93 376 ARG A O 1
ATOM 796 N N . GLU A 1 120 ? 18.797 10.228 -9.519 1.00 111.69 377 GLU A N 1
ATOM 797 C CA . GLU A 1 120 ? 20.069 9.624 -9.157 1.00 129.95 377 GLU A CA 1
ATOM 798 C C . GLU A 1 120 ? 21.194 10.682 -9.225 1.00 133.21 377 GLU A C 1
ATOM 799 O O . GLU A 1 120 ? 21.002 11.769 -8.677 1.00 136.13 377 GLU A O 1
ATOM 805 N N . ARG A 1 121 ? 22.343 10.430 -9.859 1.00 128.86 378 ARG A N 1
ATOM 806 C CA . ARG A 1 121 ? 22.674 9.224 -10.603 1.00 121.11 378 ARG A CA 1
ATOM 807 C C . ARG A 1 121 ? 23.664 8.344 -9.841 1.00 124.74 378 ARG A C 1
ATOM 808 O O . ARG A 1 121 ? 23.938 8.594 -8.664 1.00 121.55 378 ARG A O 1
ATOM 816 N N . PRO A 1 122 ? 24.186 7.296 -10.503 1.00 136.73 379 PRO A N 1
ATOM 817 C CA . PRO A 1 122 ? 25.197 6.430 -9.888 1.00 146.26 379 PRO A CA 1
ATOM 818 C C . PRO A 1 122 ? 26.468 7.177 -9.499 1.00 155.98 379 PRO A C 1
ATOM 819 O O . PRO A 1 122 ? 26.489 8.410 -9.504 1.00 161.93 379 PRO A O 1
ATOM 823 N N . GLU A 1 123 ? 27.508 6.412 -9.171 1.00 155.88 380 GLU A N 1
ATOM 824 C CA . GLU A 1 123 ? 28.819 6.934 -8.772 1.00 154.84 380 GLU A CA 1
ATOM 825 C C . GLU A 1 123 ? 28.909 8.461 -8.735 1.00 142.11 380 GLU A C 1
ATOM 826 O O . GLU A 1 123 ? 29.133 9.053 -7.676 1.00 151.11 380 GLU A O 1
ATOM 832 N N . SER A 1 124 ? 28.721 9.083 -9.894 1.00 115.24 381 SER A N 1
ATOM 833 C CA . SER A 1 124 ? 28.767 10.528 -10.035 1.00 121.59 381 SER A CA 1
ATOM 834 C C . SER A 1 124 ? 28.619 10.883 -11.510 1.00 125.66 381 SER A C 1
ATOM 835 O O . SER A 1 124 ? 29.280 11.795 -12.010 1.00 111.65 381 SER A O 1
ATOM 838 N N . GLN A 1 125 ? 27.756 10.142 -12.201 1.00 130.96 382 GLN A N 1
ATOM 839 C CA . GLN A 1 125 ? 27.426 10.438 -13.589 1.00 131.88 382 GLN A CA 1
ATOM 840 C C . GLN A 1 125 ? 26.803 11.824 -13.684 1.00 112.23 382 GLN A C 1
ATOM 841 O O . GLN A 1 125 ? 26.167 12.292 -12.736 1.00 116.85 382 GLN A O 1
ATOM 847 N N . PRO A 1 126 ? 26.973 12.480 -14.838 1.00 93.28 383 PRO A N 1
ATOM 848 C CA . PRO A 1 126 ? 26.644 13.899 -14.971 1.00 84.33 383 PRO A CA 1
ATOM 849 C C . PRO A 1 126 ? 25.143 14.153 -15.000 1.00 92.54 383 PRO A C 1
ATOM 850 O O . PRO A 1 126 ? 24.358 13.217 -15.144 1.00 95.33 383 PRO A O 1
ATOM 854 N N . PRO A 1 127 ? 24.745 15.419 -14.831 1.00 94.86 384 PRO A N 1
ATOM 855 C CA . PRO A 1 127 ? 23.337 15.804 -14.862 1.00 91.46 384 PRO A CA 1
ATOM 856 C C . PRO A 1 127 ? 22.917 16.150 -16.275 1.00 86.85 384 PRO A C 1
ATOM 857 O O . PRO A 1 127 ? 23.776 16.338 -17.150 1.00 94.25 384 PRO A O 1
ATOM 861 N N . LEU A 1 128 ? 21.609 16.234 -16.492 1.00 70.29 385 LEU A N 1
ATOM 862 C CA . LEU A 1 128 ? 21.089 16.624 -17.784 1.00 68.13 385 LEU A CA 1
ATOM 863 C C . LEU A 1 128 ? 21.235 18.126 -17.931 1.00 72.44 385 LEU A C 1
ATOM 864 O O . LEU A 1 128 ? 20.673 18.904 -17.147 1.00 70.16 385 LEU A O 1
ATOM 869 N N . ASP A 1 129 ? 22.006 18.525 -18.932 1.00 60.89 386 ASP A N 1
ATOM 870 C CA . ASP A 1 129 ? 22.114 19.924 -19.310 1.00 68.97 386 ASP A CA 1
ATOM 871 C C . ASP A 1 129 ? 20.777 20.436 -19.822 1.00 52.55 386 ASP A C 1
ATOM 872 O O . ASP A 1 129 ? 19.883 19.664 -20.127 1.00 60.59 386 ASP A O 1
ATOM 877 N N . TRP A 1 130 ? 20.658 21.748 -19.914 1.00 53.69 387 TRP A N 1
ATOM 878 C CA . TRP A 1 130 ? 19.400 22.392 -20.223 1.00 57.11 387 TRP A CA 1
ATOM 879 C C . TRP A 1 130 ? 18.892 22.119 -21.638 1.00 62.69 387 TRP A C 1
ATOM 880 O O . TRP A 1 130 ? 17.707 21.857 -21.825 1.00 57.09 387 TRP A O 1
ATOM 891 N N . PRO A 1 131 ? 19.782 22.165 -22.650 1.00 72.33 388 PRO A N 1
ATOM 892 C CA . PRO A 1 131 ? 19.241 21.868 -23.980 1.00 59.67 388 PRO A CA 1
ATOM 893 C C . PRO A 1 131 ? 18.793 20.412 -24.132 1.00 57.07 388 PRO A C 1
ATOM 894 O O . PRO A 1 131 ? 17.911 20.148 -24.940 1.00 54.68 388 PRO A O 1
ATOM 898 N N . LYS A 1 132 ? 19.356 19.483 -23.364 1.00 55.17 389 LYS A N 1
ATOM 899 C CA . LYS A 1 132 ? 18.842 18.115 -23.414 1.00 58.20 389 LYS A CA 1
ATOM 900 C C . LYS A 1 132 ? 17.467 18.047 -22.757 1.00 65.84 389 LYS A C 1
ATOM 901 O O . LYS A 1 132 ? 16.641 17.204 -23.099 1.00 55.90 389 LYS A O 1
ATOM 907 N N . ARG A 1 133 ? 17.228 18.940 -21.807 1.00 58.15 390 ARG A N 1
ATOM 908 C CA . ARG A 1 133 ? 15.932 18.977 -21.148 1.00 54.76 390 ARG A CA 1
ATOM 909 C C . ARG A 1 133 ? 14.899 19.560 -22.100 1.00 55.92 390 ARG A C 1
ATOM 910 O O . ARG A 1 133 ? 13.736 19.154 -22.085 1.00 58.91 390 ARG A O 1
ATOM 918 N N . GLN A 1 134 ? 15.319 20.515 -22.927 1.00 49.63 391 GLN A N 1
ATOM 919 C CA . GLN A 1 134 ? 14.423 21.074 -23.933 1.00 58.88 391 GLN A CA 1
ATOM 920 C C . GLN A 1 134 ? 14.034 20.036 -25.006 1.00 54.20 391 GLN A C 1
ATOM 921 O O . GLN A 1 134 ? 12.874 19.951 -25.392 1.00 52.91 391 GLN A O 1
ATOM 927 N N . ARG A 1 135 ? 15.001 19.267 -25.493 1.00 49.32 392 ARG A N 1
ATOM 928 C CA . ARG A 1 135 ? 14.714 18.180 -26.437 1.00 54.09 392 ARG A CA 1
ATOM 929 C C . ARG A 1 135 ? 13.724 17.191 -25.841 1.00 59.71 392 ARG A C 1
ATOM 930 O O . ARG A 1 135 ? 12.832 16.708 -26.525 1.00 48.72 392 ARG A O 1
ATOM 938 N N . ILE A 1 136 ? 13.909 16.876 -24.558 1.00 49.44 393 ILE A N 1
ATOM 939 C CA . ILE A 1 136 ? 13.095 15.883 -23.859 1.00 48.26 393 ILE A CA 1
ATOM 940 C C . ILE A 1 136 ? 11.642 16.312 -23.807 1.00 45.72 393 ILE A C 1
ATOM 941 O O . ILE A 1 136 ? 10.750 15.579 -24.214 1.00 48.30 393 ILE A O 1
ATOM 946 N N . ALA A 1 137 ? 11.407 17.520 -23.314 1.00 42.20 394 ALA A N 1
ATOM 947 C CA . ALA A 1 137 ? 10.089 18.115 -23.373 1.00 42.94 394 ALA A CA 1
ATOM 948 C C . ALA A 1 137 ? 9.445 18.061 -24.761 1.00 52.94 394 ALA A C 1
ATOM 949 O O . ALA A 1 137 ? 8.236 17.799 -24.893 1.00 49.53 394 ALA A O 1
ATOM 951 N N . LEU A 1 138 ? 10.229 18.346 -25.800 1.00 43.61 395 LEU A N 1
ATOM 952 C CA . LEU A 1 138 ? 9.698 18.369 -27.180 1.00 43.19 395 LEU A CA 1
ATOM 953 C C . LEU A 1 138 ? 9.299 16.979 -27.678 1.00 36.30 395 LEU A C 1
ATOM 954 O O . LEU A 1 138 ? 8.166 16.740 -28.088 1.00 44.45 395 LEU A O 1
ATOM 959 N N . GLY A 1 139 ? 10.241 16.048 -27.671 1.00 37.90 396 GLY A N 1
ATOM 960 C CA . GLY A 1 139 ? 9.933 14.727 -28.184 1.00 35.63 396 GLY A CA 1
ATOM 961 C C . GLY A 1 139 ? 8.744 14.130 -27.442 1.00 51.36 396 GLY A C 1
ATOM 962 O O . GLY A 1 139 ? 7.795 13.631 -28.038 1.00 45.26 396 GLY A O 1
ATOM 963 N N . SER A 1 140 ? 8.785 14.195 -26.122 1.00 45.12 397 SER A N 1
ATOM 964 C CA . SER A 1 140 ? 7.767 13.524 -25.331 1.00 39.23 397 SER A CA 1
ATOM 965 C C . SER A 1 140 ? 6.419 14.114 -25.671 1.00 27.61 397 SER A C 1
ATOM 966 O O . SER A 1 140 ? 5.443 13.384 -25.889 1.00 38.42 397 SER A O 1
ATOM 969 N N . ALA A 1 141 ? 6.335 15.432 -25.757 1.00 29.46 398 ALA A N 1
ATOM 970 C CA . ALA A 1 141 ? 5.058 16.043 -26.161 1.00 37.95 398 ALA A CA 1
ATOM 971 C C . ALA A 1 141 ? 4.678 15.526 -27.544 1.00 52.45 398 ALA A C 1
ATOM 972 O O . ALA A 1 141 ? 3.485 15.307 -27.844 1.00 37.76 398 ALA A O 1
ATOM 974 N N . ARG A 1 142 ? 5.680 15.335 -28.398 1.00 38.52 399 ARG A N 1
ATOM 975 C CA . ARG A 1 142 ? 5.363 14.875 -29.767 1.00 39.91 399 ARG A CA 1
ATOM 976 C C . ARG A 1 142 ? 4.729 13.517 -29.704 1.00 37.15 399 ARG A C 1
ATOM 977 O O . ARG A 1 142 ? 3.765 13.249 -30.406 1.00 39.59 399 ARG A O 1
ATOM 985 N N . GLY A 1 143 ? 5.265 12.654 -28.847 1.00 36.44 400 GLY A N 1
ATOM 986 C CA . GLY A 1 143 ? 4.736 11.305 -28.724 1.00 31.06 400 GLY A CA 1
ATOM 987 C C . GLY A 1 143 ? 3.326 11.318 -28.193 1.00 41.11 400 GLY A C 1
ATOM 988 O O . GLY A 1 143 ? 2.468 10.571 -28.659 1.00 44.98 400 GLY A O 1
ATOM 989 N N . LEU A 1 144 ? 3.073 12.179 -27.210 1.00 51.82 401 LEU A N 1
ATOM 990 C CA . LEU A 1 144 ? 1.733 12.301 -26.624 1.00 42.80 401 LEU A CA 1
ATOM 991 C C . LEU A 1 144 ? 0.738 12.893 -27.608 1.00 35.61 401 LEU A C 1
ATOM 992 O O . LEU A 1 144 ? -0.395 12.425 -27.690 1.00 38.81 401 LEU A O 1
ATOM 997 N N . ALA A 1 145 ? 1.135 13.973 -28.283 1.00 32.01 402 ALA A N 1
ATOM 998 C CA . ALA A 1 145 ? 0.282 14.570 -29.343 1.00 56.00 402 ALA A CA 1
ATOM 999 C C . ALA A 1 145 ? -0.202 13.526 -30.328 1.00 45.63 402 ALA A C 1
ATOM 1000 O O . ALA A 1 145 ? -1.340 13.527 -30.740 1.00 50.22 402 ALA A O 1
ATOM 1002 N N . TYR A 1 146 ? 0.680 12.619 -30.694 1.00 43.68 403 TYR A N 1
ATOM 1003 C CA . TYR A 1 146 ? 0.313 11.566 -31.609 1.00 43.41 403 TYR A CA 1
ATOM 1004 C C . TYR A 1 146 ? -0.704 10.633 -31.027 1.00 45.66 403 TYR A C 1
ATOM 1005 O O . TYR A 1 146 ? -1.612 10.210 -31.727 1.00 40.80 403 TYR A O 1
ATOM 1014 N N . LEU A 1 147 ? -0.553 10.295 -29.740 1.00 48.86 404 LEU A N 1
ATOM 1015 C CA . LEU A 1 147 ? -1.513 9.412 -29.086 1.00 48.63 404 LEU A CA 1
ATOM 1016 C C . LEU A 1 147 ? -2.907 9.995 -29.132 1.00 37.19 404 LEU A C 1
ATOM 1017 O O . LEU A 1 147 ? -3.880 9.290 -29.271 1.00 48.31 404 LEU A O 1
ATOM 1022 N N . HIS A 1 148 ? -3.012 11.295 -28.986 1.00 36.00 405 HIS A N 1
ATOM 1023 C CA . HIS A 1 148 ? -4.327 11.840 -28.780 1.00 43.68 405 HIS A CA 1
ATOM 1024 C C . HIS A 1 148 ? -4.997 12.084 -30.111 1.00 56.94 405 HIS A C 1
ATOM 1025 O O . HIS A 1 148 ? -6.221 12.057 -30.206 1.00 45.97 405 HIS A O 1
ATOM 1032 N N . ASP A 1 149 ? -4.190 12.291 -31.142 1.00 46.31 406 ASP A N 1
ATOM 1033 C CA . ASP A 1 149 ? -4.709 12.903 -32.350 1.00 46.88 406 ASP A CA 1
ATOM 1034 C C . ASP A 1 149 ? -4.651 12.055 -33.622 1.00 42.30 406 ASP A C 1
ATOM 1035 O O . ASP A 1 149 ? -5.504 12.195 -34.484 1.00 46.04 406 ASP A O 1
ATOM 1040 N N . HIS A 1 150 ? -3.671 11.166 -33.729 1.00 47.64 407 HIS A N 1
ATOM 1041 C CA . HIS A 1 150 ? -3.478 10.394 -34.956 1.00 53.87 407 HIS A CA 1
ATOM 1042 C C . HIS A 1 150 ? -3.679 8.893 -34.782 1.00 61.81 407 HIS A C 1
ATOM 1043 O O . HIS A 1 150 ? -3.251 8.104 -35.629 1.00 47.26 407 HIS A O 1
ATOM 1050 N N . CYS A 1 151 ? -4.337 8.500 -33.689 1.00 55.12 408 CYS A N 1
ATOM 1051 C CA . CYS A 1 151 ? -4.699 7.101 -33.467 1.00 42.98 408 CYS A CA 1
ATOM 1052 C C . CYS A 1 151 ? -6.220 6.857 -33.496 1.00 56.40 408 CYS A C 1
ATOM 1053 O O . CYS A 1 151 ? -6.984 7.676 -32.982 1.00 53.03 408 CYS A O 1
ATOM 1056 N N . ASP A 1 152 ? -6.635 5.714 -34.061 1.00 65.38 409 ASP A N 1
ATOM 1057 C CA . ASP A 1 152 ? -8.055 5.417 -34.348 1.00 74.63 409 ASP A CA 1
ATOM 1058 C C . ASP A 1 152 ? -8.943 5.610 -33.158 1.00 89.29 409 ASP A C 1
ATOM 1059 O O . ASP A 1 152 ? -9.621 6.634 -33.067 1.00 112.91 409 ASP A O 1
ATOM 1064 N N . PRO A 1 153 ? -9.007 4.608 -32.262 1.00 83.61 410 PRO A N 1
ATOM 1065 C CA . PRO A 1 153 ? -9.454 5.115 -30.977 1.00 73.63 410 PRO A CA 1
ATOM 1066 C C . PRO A 1 153 ? -8.312 5.988 -30.509 1.00 60.78 410 PRO A C 1
ATOM 1067 O O . PRO A 1 153 ? -7.151 5.613 -30.674 1.00 54.83 410 PRO A O 1
ATOM 1071 N N . LYS A 1 154 ? -8.629 7.155 -29.973 1.00 55.80 411 LYS A N 1
ATOM 1072 C CA . LYS A 1 154 ? -7.623 7.951 -29.323 1.00 56.78 411 LYS A CA 1
ATOM 1073 C C . LYS A 1 154 ? -7.084 7.124 -28.154 1.00 60.52 411 LYS A C 1
ATOM 1074 O O . LYS A 1 154 ? -7.782 6.249 -27.638 1.00 60.53 411 LYS A O 1
ATOM 1080 N N . ILE A 1 155 ? -5.840 7.373 -27.753 1.00 55.17 412 ILE A N 1
ATOM 1081 C CA . ILE A 1 155 ? -5.237 6.605 -26.671 1.00 53.28 412 ILE A CA 1
ATOM 1082 C C . ILE A 1 155 ? -4.899 7.547 -25.542 1.00 51.53 412 ILE A C 1
ATOM 1083 O O . ILE A 1 155 ? -4.164 8.508 -25.743 1.00 47.53 412 ILE A O 1
ATOM 1088 N N . ILE A 1 156 ? -5.502 7.306 -24.379 1.00 50.29 413 ILE A N 1
ATOM 1089 C CA . ILE A 1 156 ? -5.206 8.059 -23.168 1.00 41.50 413 ILE A CA 1
ATOM 1090 C C . ILE A 1 156 ? -4.119 7.302 -22.440 1.00 43.56 413 ILE A C 1
ATOM 1091 O O . ILE A 1 156 ? -4.252 6.110 -22.204 1.00 51.30 413 ILE A O 1
ATOM 1096 N N . HIS A 1 157 ? -3.021 7.975 -22.130 1.00 43.38 414 HIS A N 1
ATOM 1097 C CA . HIS A 1 157 ? -1.862 7.269 -21.604 1.00 51.44 414 HIS A CA 1
ATOM 1098 C C . HIS A 1 157 ? -2.010 6.959 -20.108 1.00 52.56 414 HIS A C 1
ATOM 1099 O O . HIS A 1 157 ? -1.863 5.809 -19.697 1.00 52.34 414 HIS A O 1
ATOM 1106 N N . ARG A 1 158 ? -2.295 7.990 -19.311 1.00 45.45 415 ARG A N 1
ATOM 1107 C CA . ARG A 1 158 ? -2.656 7.838 -17.894 1.00 56.04 415 ARG A CA 1
ATOM 1108 C C . ARG A 1 158 ? -1.493 7.757 -16.924 1.00 59.85 415 ARG A C 1
ATOM 1109 O O . ARG A 1 158 ? -1.705 7.730 -15.715 1.00 78.62 415 ARG A O 1
ATOM 1117 N N . ASP A 1 159 ? -0.269 7.705 -17.430 1.00 59.31 416 ASP A N 1
ATOM 1118 C CA . ASP A 1 159 ? 0.871 7.610 -16.534 1.00 49.44 416 ASP A CA 1
ATOM 1119 C C . ASP A 1 159 ? 2.004 8.509 -16.984 1.00 53.01 416 ASP A C 1
ATOM 1120 O O . ASP A 1 159 ? 3.160 8.116 -16.954 1.00 51.38 416 ASP A O 1
ATOM 1125 N N . VAL A 1 160 ? 1.670 9.720 -17.411 1.00 51.32 417 VAL A N 1
ATOM 1126 C CA . VAL A 1 160 ? 2.697 10.653 -17.825 1.00 55.31 417 VAL A CA 1
ATOM 1127 C C . VAL A 1 160 ? 3.478 11.224 -16.636 1.00 52.07 417 VAL A C 1
ATOM 1128 O O . VAL A 1 160 ? 2.917 11.938 -15.811 1.00 52.15 417 VAL A O 1
ATOM 1132 N N . LYS A 1 161 ? 4.777 10.926 -16.580 1.00 46.45 418 LYS A N 1
ATOM 1133 C CA . LYS A 1 161 ? 5.656 11.412 -15.522 1.00 49.24 418 LYS A CA 1
ATOM 1134 C C . LYS A 1 161 ? 7.092 11.103 -15.895 1.00 49.16 418 LYS A C 1
ATOM 1135 O O . LYS A 1 161 ? 7.321 10.274 -16.764 1.00 48.51 418 LYS A O 1
ATOM 1141 N N . ALA A 1 162 ? 8.058 11.733 -15.220 1.00 47.65 419 ALA A N 1
ATOM 1142 C CA . ALA A 1 162 ? 9.471 11.585 -15.603 1.00 51.28 419 ALA A CA 1
ATOM 1143 C C . ALA A 1 162 ? 9.960 10.145 -15.541 1.00 60.70 419 ALA A C 1
ATOM 1144 O O . ALA A 1 162 ? 10.853 9.753 -16.283 1.00 50.71 419 ALA A O 1
ATOM 1146 N N . ALA A 1 163 ? 9.372 9.359 -14.651 1.00 54.21 420 ALA A N 1
ATOM 1147 C CA . ALA A 1 163 ? 9.764 7.972 -14.493 1.00 51.81 420 ALA A CA 1
ATOM 1148 C C . ALA A 1 163 ? 9.347 7.189 -15.707 1.00 46.79 420 ALA A C 1
ATOM 1149 O O . ALA A 1 163 ? 9.911 6.147 -16.025 1.00 57.05 420 ALA A O 1
ATOM 1151 N N . ASN A 1 164 ? 8.328 7.695 -16.385 1.00 49.50 421 ASN A N 1
ATOM 1152 C CA . ASN A 1 164 ? 7.744 6.989 -17.500 1.00 45.99 421 ASN A CA 1
ATOM 1153 C C . ASN A 1 164 ? 8.172 7.527 -18.872 1.00 50.11 421 ASN A C 1
ATOM 1154 O O . ASN A 1 164 ? 7.724 7.023 -19.880 1.00 51.65 421 ASN A O 1
ATOM 1159 N N . ILE A 1 165 ? 9.036 8.543 -18.891 1.00 52.71 422 ILE A N 1
ATOM 1160 C CA . ILE A 1 165 ? 9.720 8.985 -20.118 1.00 49.09 422 ILE A CA 1
ATOM 1161 C C . ILE A 1 165 ? 11.131 8.396 -20.134 1.00 57.57 422 ILE A C 1
ATOM 1162 O O . ILE A 1 165 ? 11.953 8.740 -19.268 1.00 50.25 422 ILE A O 1
ATOM 1167 N N . LEU A 1 166 ? 11.421 7.538 -21.109 1.00 47.58 423 LEU A N 1
ATOM 1168 C CA . LEU A 1 166 ? 12.739 6.909 -21.211 1.00 47.17 423 LEU A CA 1
ATOM 1169 C C . LEU A 1 166 ? 13.637 7.563 -22.275 1.00 63.87 423 LEU A C 1
ATOM 1170 O O . LEU A 1 166 ? 13.158 8.108 -23.284 1.00 55.94 423 LEU A O 1
ATOM 1175 N N . LEU A 1 167 ? 14.946 7.475 -22.056 1.00 63.94 424 LEU A N 1
ATOM 1176 C CA . LEU A 1 167 ? 15.928 8.102 -22.933 1.00 52.46 424 LEU A CA 1
ATOM 1177 C C . LEU A 1 167 ? 16.757 7.099 -23.734 1.00 56.94 424 LEU A C 1
ATOM 1178 O O . LEU A 1 167 ? 17.289 6.147 -23.174 1.00 63.49 424 LEU A O 1
ATOM 1183 N N . ASP A 1 168 ? 16.855 7.317 -25.049 1.00 62.47 425 ASP A N 1
ATOM 1184 C CA . ASP A 1 168 ? 17.665 6.470 -25.927 1.00 61.41 425 ASP A CA 1
ATOM 1185 C C . ASP A 1 168 ? 19.141 6.814 -25.779 1.00 68.09 425 ASP A C 1
ATOM 1186 O O . ASP A 1 168 ? 19.519 7.629 -24.931 1.00 76.18 425 ASP A O 1
ATOM 1191 N N . GLU A 1 169 ? 19.978 6.215 -26.621 1.00 77.58 426 GLU A N 1
ATOM 1192 C CA . GLU A 1 169 ? 21.419 6.432 -26.514 1.00 80.49 426 GLU A CA 1
ATOM 1193 C C . GLU A 1 169 ? 21.774 7.884 -26.791 1.00 74.75 426 GLU A C 1
ATOM 1194 O O . GLU A 1 169 ? 22.657 8.443 -26.146 1.00 79.97 426 GLU A O 1
ATOM 1200 N N . GLU A 1 170 ? 21.063 8.498 -27.728 1.00 76.03 427 GLU A N 1
ATOM 1201 C CA . GLU A 1 170 ? 21.254 9.912 -28.024 1.00 76.81 427 GLU A CA 1
ATOM 1202 C C . GLU A 1 170 ? 20.381 10.788 -27.146 1.00 71.97 427 GLU A C 1
ATOM 1203 O O . GLU A 1 170 ? 20.163 11.960 -27.457 1.00 77.03 427 GLU A O 1
ATOM 1209 N N . PHE A 1 171 ? 19.866 10.215 -26.061 1.00 71.41 428 PHE A N 1
ATOM 1210 C CA . PHE A 1 171 ? 19.095 10.974 -25.092 1.00 54.14 428 PHE A CA 1
ATOM 1211 C C . PHE A 1 171 ? 17.809 11.575 -25.637 1.00 61.31 428 PHE A C 1
ATOM 1212 O O . PHE A 1 171 ? 17.367 12.617 -25.156 1.00 62.38 428 PHE A O 1
ATOM 1220 N N . GLU A 1 172 ? 17.216 10.948 -26.649 1.00 64.56 429 GLU A N 1
ATOM 1221 C CA . GLU A 1 172 ? 15.905 11.391 -27.104 1.00 65.11 429 GLU A CA 1
ATOM 1222 C C . GLU A 1 172 ? 14.845 10.721 -26.242 1.00 61.31 429 GLU A C 1
ATOM 1223 O O . GLU A 1 172 ? 14.959 9.546 -25.905 1.00 56.74 429 GLU A O 1
ATOM 1229 N N . ALA A 1 173 ? 13.794 11.463 -25.932 1.00 43.49 430 ALA A N 1
ATOM 1230 C CA . ALA A 1 173 ? 12.697 10.926 -25.142 1.00 52.84 430 ALA A CA 1
ATOM 1231 C C . ALA A 1 173 ? 11.812 9.954 -25.889 1.00 53.80 430 ALA A C 1
ATOM 1232 O O . ALA A 1 173 ? 11.351 10.215 -27.011 1.00 47.04 430 ALA A O 1
ATOM 1234 N N . VAL A 1 174 ? 11.553 8.843 -25.218 1.00 52.56 431 VAL A N 1
ATOM 1235 C CA . VAL A 1 174 ? 10.534 7.889 -25.614 1.00 52.82 431 VAL A CA 1
ATOM 1236 C C . VAL A 1 174 ? 9.538 7.714 -24.449 1.00 60.41 431 VAL A C 1
ATOM 1237 O O . VAL A 1 174 ? 9.939 7.539 -23.308 1.00 51.57 431 VAL A O 1
ATOM 1241 N N . VAL A 1 175 ? 8.245 7.784 -24.740 1.00 53.38 432 VAL A N 1
ATOM 1242 C CA . VAL A 1 175 ? 7.226 7.560 -23.734 1.00 58.47 432 VAL A CA 1
ATOM 1243 C C . VAL A 1 175 ? 6.953 6.070 -23.548 1.00 56.51 432 VAL A C 1
ATOM 1244 O O . VAL A 1 175 ? 6.581 5.372 -24.493 1.00 50.08 432 VAL A O 1
ATOM 1248 N N . GLY A 1 176 ? 7.142 5.587 -22.323 1.00 43.42 433 GLY A N 1
ATOM 1249 C CA . GLY A 1 176 ? 7.019 4.165 -22.043 1.00 52.33 433 GLY A CA 1
ATOM 1250 C C . GLY A 1 176 ? 5.893 3.751 -21.115 1.00 59.95 433 GLY A C 1
ATOM 1251 O O . GLY A 1 176 ? 4.987 4.534 -20.839 1.00 71.22 433 GLY A O 1
ATOM 1252 N N . ASP A 1 177 ? 5.963 2.510 -20.633 1.00 63.96 434 ASP A N 1
ATOM 1253 C CA . ASP A 1 177 ? 4.973 1.942 -19.701 1.00 71.10 434 ASP A CA 1
ATOM 1254 C C . ASP A 1 177 ? 3.524 2.289 -20.023 1.00 68.62 434 ASP A C 1
ATOM 1255 O O . ASP A 1 177 ? 2.977 3.264 -19.503 1.00 63.98 434 ASP A O 1
ATOM 1260 N N . PHE A 1 178 ? 2.909 1.459 -20.855 1.00 53.64 435 PHE A N 1
ATOM 1261 C CA . PHE A 1 178 ? 1.520 1.629 -21.251 1.00 58.70 435 PHE A CA 1
ATOM 1262 C C . PHE A 1 178 ? 0.608 0.716 -20.414 1.00 65.82 435 PHE A C 1
ATOM 1263 O O . PHE A 1 178 ? -0.300 0.065 -20.925 1.00 64.06 435 PHE A O 1
ATOM 1271 N N . GLY A 1 179 ? 0.873 0.681 -19.113 1.00 57.90 436 GLY A N 1
ATOM 1272 C CA . GLY A 1 179 ? 0.092 -0.114 -18.185 1.00 52.73 436 GLY A CA 1
ATOM 1273 C C . GLY A 1 179 ? -1.291 0.462 -17.989 1.00 63.64 436 GLY A C 1
ATOM 1274 O O . GLY A 1 179 ? -2.283 -0.260 -18.017 1.00 84.95 436 GLY A O 1
ATOM 1275 N N . LEU A 1 180 ? -1.354 1.777 -17.820 1.00 61.12 437 LEU A N 1
ATOM 1276 C CA . LEU A 1 180 ? -2.604 2.472 -17.532 1.00 50.76 437 LEU A CA 1
ATOM 1277 C C . LEU A 1 180 ? -3.306 3.071 -18.765 1.00 57.47 437 LEU A C 1
ATOM 1278 O O . LEU A 1 180 ? -4.340 3.711 -18.638 1.00 61.06 437 LEU A O 1
ATOM 1283 N N . AL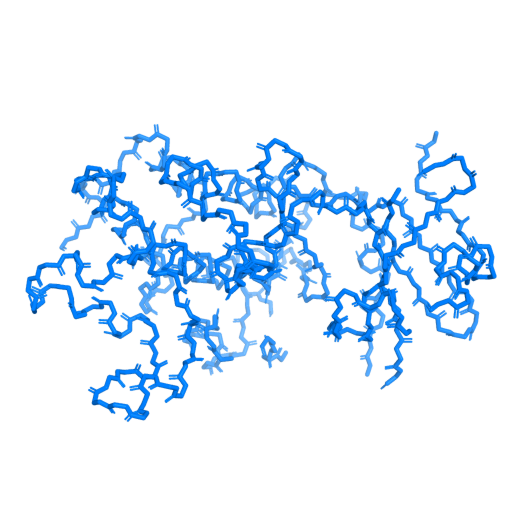A A 1 181 ? -2.737 2.872 -19.951 1.00 59.94 438 ALA A N 1
ATOM 1284 C CA . ALA A 1 181 ? -3.299 3.428 -21.182 1.00 53.31 438 ALA A CA 1
ATOM 1285 C C . ALA A 1 181 ? -4.729 2.950 -21.465 1.00 56.68 438 ALA A C 1
ATOM 1286 O O . ALA A 1 181 ? -5.032 1.771 -21.317 1.00 65.98 438 ALA A O 1
ATOM 1288 N N . LYS A 1 182 ? -5.603 3.865 -21.875 1.00 47.23 439 LYS A N 1
ATOM 1289 C CA . LYS A 1 182 ? -6.983 3.511 -22.227 1.00 60.75 439 LYS A CA 1
ATOM 1290 C C . LYS A 1 182 ? -7.342 3.902 -23.659 1.00 73.63 439 LYS A C 1
ATOM 1291 O O . LYS A 1 182 ? -6.932 4.951 -24.155 1.00 70.46 439 LYS A O 1
ATOM 1297 N N . LEU A 1 183 ? -8.115 3.052 -24.321 1.00 70.00 440 LEU A N 1
ATOM 1298 C CA . LEU A 1 183 ? -8.593 3.370 -25.652 1.00 71.47 440 LEU A CA 1
ATOM 1299 C C . LEU A 1 183 ? -9.943 4.048 -25.528 1.00 68.93 440 LEU A C 1
ATOM 1300 O O . LEU A 1 183 ? -10.851 3.534 -24.869 1.00 68.53 440 LEU A O 1
ATOM 1305 N N . MET A 1 184 ? -10.062 5.214 -26.148 1.00 58.38 441 MET A N 1
ATOM 1306 C CA . MET A 1 184 ? -11.306 5.961 -26.118 1.00 76.17 441 MET A CA 1
ATOM 1307 C C . MET A 1 184 ? -12.265 5.54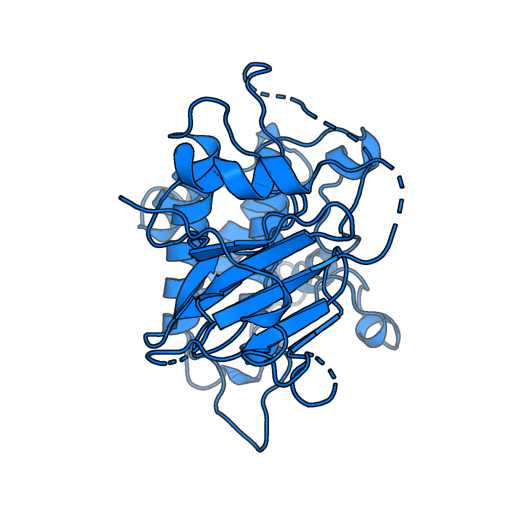4 -27.232 1.00 97.07 441 MET A C 1
ATOM 1308 O O . MET A 1 184 ? -12.911 4.501 -27.165 1.00 116.34 441 MET A O 1
ATOM 1313 N N . ASP A 1 185 ? -12.297 6.363 -28.276 1.00 80.19 442 ASP A N 1
ATOM 1314 C CA . ASP A 1 185 ? -13.482 6.544 -29.106 1.00 84.99 442 ASP A CA 1
ATOM 1315 C C . ASP A 1 185 ? -14.323 7.562 -28.355 1.00 88.61 442 ASP A C 1
ATOM 1316 O O . ASP A 1 185 ? -14.042 8.756 -28.418 1.00 84.61 442 ASP A O 1
ATOM 1321 N N . TYR A 1 186 ? -15.325 7.087 -27.618 1.00 114.01 443 TYR A N 1
ATOM 1322 C CA . TYR A 1 186 ? -16.180 7.961 -26.803 1.00 120.49 443 TYR A CA 1
ATOM 1323 C C . TYR A 1 186 ? -15.957 9.430 -27.133 1.00 116.75 443 TYR A C 1
ATOM 1324 O O . TYR A 1 186 ? -15.507 10.215 -26.291 1.00 95.32 443 TYR A O 1
ATOM 1333 N N . LYS A 1 187 ? -16.170 9.812 -28.398 1.00 107.03 444 LYS A N 1
ATOM 1334 C CA . LYS A 1 187 ? -15.935 11.164 -28.895 1.00 107.22 444 LYS A CA 1
ATOM 1335 C C . LYS A 1 187 ? -14.751 11.878 -28.221 1.00 112.35 444 LYS A C 1
ATOM 1336 O O . LYS A 1 187 ? -13.680 11.300 -28.034 1.00 105.44 444 LYS A O 1
ATOM 1342 N N . ASP A 1 188 ? -14.953 13.148 -27.880 1.00 121.40 445 ASP A N 1
ATOM 1343 C CA . ASP A 1 188 ? -13.939 13.954 -27.202 1.00 120.48 445 ASP A CA 1
ATOM 1344 C C . ASP A 1 188 ? -14.078 13.696 -25.722 1.00 116.02 445 ASP A C 1
ATOM 1345 O O . ASP A 1 188 ? -13.089 13.652 -24.976 1.00 118.11 445 ASP A O 1
ATOM 1361 N N . HIS A 1 190 ? -14.188 12.193 -22.211 1.00 118.85 447 HIS A N 1
ATOM 1362 C CA . HIS A 1 190 ? -14.350 11.201 -21.145 1.00 122.52 447 HIS A CA 1
ATOM 1363 C C . HIS A 1 190 ? -13.921 9.701 -21.364 1.00 76.70 447 HIS A C 1
ATOM 1364 O O . HIS A 1 190 ? -14.151 9.122 -22.438 1.00 69.00 447 HIS A O 1
ATOM 1371 N N . VAL A 1 191 ? -13.215 9.117 -20.321 1.00 82.46 448 VAL A N 1
ATOM 1372 C CA . VAL A 1 191 ? -13.121 7.655 -20.181 1.00 69.38 448 VAL A CA 1
ATOM 1373 C C . VAL A 1 191 ? -13.235 7.257 -18.709 1.00 77.86 448 VAL A C 1
ATOM 1374 O O . VAL A 1 191 ? -12.242 7.294 -17.975 1.00 69.19 448 VAL A O 1
ATOM 1400 N N . ALA A 1 194 ? -11.408 3.912 -12.724 1.00 88.40 451 ALA A N 1
ATOM 1401 C CA . ALA A 1 194 ? -10.938 4.277 -11.387 1.00 92.63 451 ALA A CA 1
ATOM 1402 C C . ALA A 1 194 ? -9.578 4.957 -11.406 1.00 97.23 451 ALA A C 1
ATOM 1403 O O . ALA A 1 194 ? -8.733 4.666 -12.254 1.00 84.43 451 ALA A O 1
ATOM 1405 N N . VAL A 1 195 ? -9.372 5.848 -10.443 1.00 96.74 452 VAL A N 1
ATOM 1406 C CA . VAL A 1 195 ? -8.151 6.640 -10.358 1.00 88.12 452 VAL A CA 1
ATOM 1407 C C . VAL A 1 195 ? -6.943 5.849 -9.867 1.00 88.65 452 VAL A C 1
ATOM 1408 O O . VAL A 1 195 ? -6.910 5.379 -8.728 1.00 84.57 452 VAL A O 1
ATOM 1412 N N . ARG A 1 196 ? -5.944 5.712 -10.735 1.00 103.76 453 ARG A N 1
ATOM 1413 C CA . ARG A 1 196 ? -4.656 5.174 -10.315 1.00 102.77 453 ARG A CA 1
ATOM 1414 C C . ARG A 1 196 ? -3.459 5.923 -10.921 1.00 94.79 453 ARG A C 1
ATOM 1415 O O . ARG A 1 196 ? -3.633 6.861 -11.700 1.00 68.80 453 ARG A O 1
ATOM 1423 N N . GLY A 1 197 ? -2.254 5.513 -10.526 1.00 108.21 454 GLY A N 1
ATOM 1424 C CA . GLY A 1 197 ? -1.065 6.349 -10.618 1.00 109.10 454 GLY A CA 1
ATOM 1425 C C . GLY A 1 197 ? -0.696 6.805 -9.207 1.00 113.14 454 GLY A C 1
ATOM 1426 O O . GLY A 1 197 ? -1.169 6.223 -8.230 1.00 108.43 454 GLY A O 1
ATOM 1438 N N . ILE A 1 199 ? -0.287 10.320 -6.542 1.00 78.90 456 ILE A N 1
ATOM 1439 C CA . ILE A 1 199 ? -0.900 11.617 -6.287 1.00 92.35 456 ILE A CA 1
ATOM 1440 C C . ILE A 1 199 ? -0.272 12.784 -7.067 1.00 71.51 456 ILE A C 1
ATOM 1441 O O . ILE A 1 199 ? -0.980 13.662 -7.564 1.00 60.92 456 ILE A O 1
ATOM 1446 N N . GLY A 1 200 ? 1.046 12.796 -7.174 1.00 45.23 457 GLY A N 1
ATOM 1447 C CA . GLY A 1 200 ? 1.728 13.899 -7.830 1.00 57.45 457 GLY A CA 1
ATOM 1448 C C . GLY A 1 200 ? 1.238 14.328 -9.219 1.00 52.05 457 GLY A C 1
ATOM 1449 O O . GLY A 1 200 ? 1.273 15.518 -9.549 1.00 58.19 457 GLY A O 1
ATOM 1450 N N . HIS A 1 201 ? 0.775 13.383 -10.033 1.00 52.68 458 HIS A N 1
ATOM 1451 C CA . HIS A 1 201 ? 0.473 13.700 -11.443 1.00 57.58 458 HIS A CA 1
ATOM 1452 C C . HIS A 1 201 ? -0.988 13.600 -11.889 1.00 58.84 458 HIS A C 1
ATOM 1453 O O . HIS A 1 201 ? -1.255 13.615 -13.092 1.00 52.13 458 HIS A O 1
ATOM 1460 N N . ILE A 1 202 ? -1.916 13.509 -10.938 1.00 50.04 459 ILE A N 1
ATOM 1461 C CA . ILE A 1 202 ? -3.335 13.309 -11.235 1.00 43.25 459 ILE A CA 1
ATOM 1462 C C . ILE A 1 202 ? -4.002 14.660 -11.346 1.00 54.82 459 ILE A C 1
ATOM 1463 O O . ILE A 1 202 ? -3.781 15.527 -10.508 1.00 50.87 459 ILE A O 1
ATOM 1468 N N . ALA A 1 203 ? -4.805 14.858 -12.389 1.00 51.48 460 ALA A N 1
ATOM 1469 C CA . ALA A 1 203 ? -5.470 16.138 -12.592 1.00 54.98 460 ALA A CA 1
ATOM 1470 C C . ALA A 1 203 ? -6.590 16.285 -11.562 1.00 48.80 460 ALA A C 1
ATOM 1471 O O . ALA A 1 203 ? -7.149 15.289 -11.124 1.00 58.46 460 ALA A O 1
ATOM 1473 N N . PRO A 1 204 ? -6.928 17.523 -11.190 1.00 50.00 461 PRO A N 1
ATOM 1474 C CA . PRO A 1 204 ? -7.942 17.706 -10.138 1.00 64.37 461 PRO A CA 1
ATOM 1475 C C . PRO A 1 204 ? -9.308 17.138 -10.545 1.00 70.31 461 PRO A C 1
ATOM 1476 O O . PRO A 1 204 ? -9.974 16.469 -9.754 1.00 55.05 461 PRO A O 1
ATOM 1480 N N . GLU A 1 205 ? -9.712 17.405 -11.783 1.00 53.94 462 GLU A N 1
ATOM 1481 C CA . GLU A 1 205 ? -10.974 16.906 -12.280 1.00 52.92 462 GLU A CA 1
ATOM 1482 C C . GLU A 1 205 ? -10.956 15.379 -12.308 1.00 54.94 462 GLU A C 1
ATOM 1483 O O . GLU A 1 205 ? -11.987 14.732 -12.178 1.00 60.25 462 GLU A O 1
ATOM 1489 N N . TYR A 1 206 ? -9.780 14.798 -12.504 1.00 51.55 463 TYR A N 1
ATOM 1490 C CA . TYR A 1 206 ? -9.674 13.351 -12.641 1.00 58.81 463 TYR A CA 1
ATOM 1491 C C . TYR A 1 206 ? -9.985 12.707 -11.290 1.00 80.15 463 TYR A C 1
ATOM 1492 O O . TYR A 1 206 ? -10.926 11.915 -11.159 1.00 66.37 463 TYR A O 1
ATOM 1501 N N . LEU A 1 207 ? -9.210 13.053 -10.271 1.00 60.37 464 LEU A N 1
ATOM 1502 C CA . LEU A 1 207 ? -9.526 12.520 -8.961 1.00 80.51 464 LEU A CA 1
ATOM 1503 C C . LEU A 1 207 ? -10.958 12.902 -8.589 1.00 77.52 464 LEU A C 1
ATOM 1504 O O . LEU A 1 207 ? -11.732 12.055 -8.149 1.00 73.17 464 LEU A O 1
ATOM 1509 N N . SER A 1 208 ? -11.318 14.161 -8.823 1.00 70.79 465 SER A N 1
ATOM 1510 C CA . SER A 1 208 ? -12.655 14.653 -8.489 1.00 73.49 465 SER A CA 1
ATOM 1511 C C . SER A 1 208 ? -13.774 13.842 -9.121 1.00 75.78 465 SER A C 1
ATOM 1512 O O . SER A 1 208 ? -14.739 13.488 -8.456 1.00 70.59 465 SER A O 1
ATOM 1515 N N . THR A 1 209 ? -13.638 13.559 -10.417 1.00 75.58 466 THR A N 1
ATOM 1516 C CA . THR A 1 209 ? -14.742 13.038 -11.214 1.00 72.55 466 THR A CA 1
ATOM 1517 C C . THR A 1 209 ? -14.519 11.619 -11.747 1.00 65.77 466 THR A C 1
ATOM 1518 O O . THR A 1 209 ? -15.342 11.099 -12.492 1.00 68.70 466 THR A O 1
ATOM 1522 N N . GLY A 1 210 ? -13.410 10.992 -11.364 1.00 62.45 467 GLY A N 1
ATOM 1523 C CA . GLY A 1 210 ? -13.104 9.644 -11.816 1.00 56.89 467 GLY A CA 1
ATOM 1524 C C . GLY A 1 210 ? -12.991 9.474 -13.327 1.00 72.32 467 GLY A C 1
ATOM 1525 O O . GLY A 1 210 ? -12.944 8.348 -13.817 1.00 73.83 467 GLY A O 1
ATOM 1526 N N . LYS A 1 211 ? -12.944 10.579 -14.067 1.00 73.53 468 LYS A N 1
ATOM 1527 C CA . LYS A 1 211 ? -12.854 10.518 -15.535 1.00 73.49 468 LYS A CA 1
ATOM 1528 C C . LYS A 1 211 ? -11.482 10.951 -16.042 1.00 69.83 468 LYS A C 1
ATOM 1529 O O . LYS A 1 211 ? -10.909 11.934 -15.547 1.00 68.26 468 LYS A O 1
ATOM 1535 N N . SER A 1 212 ? -10.961 10.212 -17.023 1.00 54.42 469 SER A N 1
ATOM 1536 C CA . SER A 1 212 ? -9.701 10.561 -17.671 1.00 48.75 469 SER A CA 1
ATOM 1537 C C . SER A 1 212 ? -9.930 10.860 -19.135 1.00 59.15 469 SER A C 1
ATOM 1538 O O . SER A 1 212 ? -10.874 10.375 -19.750 1.00 59.13 469 SER A O 1
ATOM 1541 N N . SER A 1 213 ? -9.023 11.641 -19.693 1.00 55.78 470 SER A N 1
ATOM 1542 C CA . SER A 1 213 ? -9.225 12.221 -20.989 1.00 59.33 470 SER A CA 1
ATOM 1543 C C . SER A 1 213 ? -7.868 12.744 -21.396 1.00 55.42 470 SER A C 1
ATOM 1544 O O . SER A 1 213 ? -6.894 12.644 -20.638 1.00 44.69 470 SER A O 1
ATOM 1547 N N . GLU A 1 214 ? -7.813 13.349 -22.566 1.00 35.75 471 GLU A N 1
ATOM 1548 C CA . GLU A 1 214 ? -6.550 13.870 -23.059 1.00 46.91 471 GLU A CA 1
ATOM 1549 C C . GLU A 1 214 ? -6.003 15.005 -22.192 1.00 35.74 471 GLU A C 1
ATOM 1550 O O . GLU A 1 214 ? -4.783 15.209 -22.100 1.00 43.75 471 GLU A O 1
ATOM 1556 N N . LYS A 1 215 ? -6.908 15.755 -21.584 1.00 33.29 472 LYS A N 1
ATOM 1557 C CA . LYS A 1 215 ? -6.550 16.887 -20.730 1.00 56.79 472 LYS A CA 1
ATOM 1558 C C . LYS A 1 215 ? -5.981 16.436 -19.383 1.00 43.00 472 LYS A 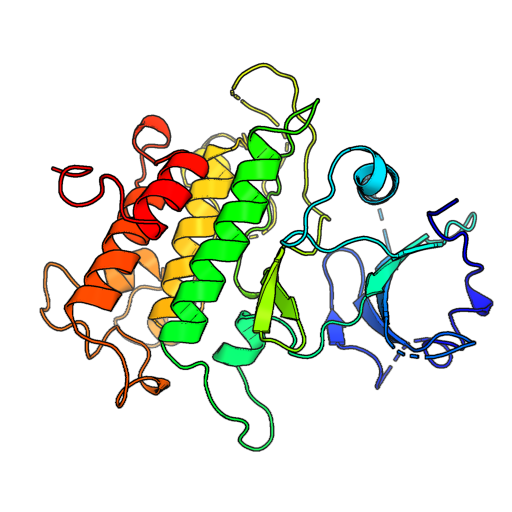C 1
ATOM 1559 O O . LYS A 1 215 ? -5.240 17.169 -18.744 1.00 51.38 472 LYS A O 1
ATOM 1565 N N . THR A 1 216 ? -6.300 15.222 -18.964 1.00 42.85 473 THR A N 1
ATOM 1566 C CA . THR A 1 216 ? -5.636 14.692 -17.774 1.00 54.11 473 THR A CA 1
ATOM 1567 C C . THR A 1 216 ? -4.211 14.231 -18.137 1.00 49.57 473 THR A C 1
ATOM 1568 O O . THR A 1 216 ? -3.314 14.309 -17.325 1.00 41.71 473 THR A O 1
ATOM 1572 N N . ASP A 1 217 ? -3.980 13.830 -19.391 1.00 54.47 474 ASP A N 1
ATOM 1573 C CA . ASP A 1 217 ? -2.601 13.594 -19.848 1.00 40.02 474 ASP A CA 1
ATOM 1574 C C . ASP A 1 217 ? -1.849 14.921 -19.863 1.00 31.13 474 ASP A C 1
ATOM 1575 O O . ASP A 1 217 ? -0.699 15.015 -19.447 1.00 32.75 474 ASP A O 1
ATOM 1580 N N . VAL A 1 218 ? -2.504 15.960 -20.359 1.00 31.87 475 VAL A N 1
ATOM 1581 C CA . VAL A 1 218 ? -1.860 17.270 -20.473 1.00 41.25 475 VAL A CA 1
ATOM 1582 C C . VAL A 1 218 ? -1.360 17.726 -19.097 1.00 37.18 475 VAL A C 1
ATOM 1583 O O . VAL A 1 218 ? -0.204 18.128 -18.946 1.00 41.48 475 VAL A O 1
ATOM 1587 N N . PHE A 1 219 ? -2.230 17.664 -18.093 1.00 38.41 476 PHE A N 1
ATOM 1588 C CA . PHE A 1 219 ? -1.837 17.966 -16.718 1.00 33.54 476 PHE A CA 1
ATOM 1589 C C . PHE A 1 219 ? -0.624 17.136 -16.351 1.00 42.09 476 PHE A C 1
ATOM 1590 O O . PHE A 1 219 ? 0.376 17.672 -15.896 1.00 43.45 476 PHE A O 1
ATOM 1598 N N . GLY A 1 220 ? -0.676 15.822 -16.574 1.00 36.32 477 GLY A N 1
ATOM 1599 C CA . GLY A 1 220 ? 0.473 15.004 -16.204 1.00 38.76 477 GLY A CA 1
ATOM 1600 C C . GLY A 1 220 ? 1.749 15.467 -16.889 1.00 44.21 477 GLY A C 1
ATOM 1601 O O . GLY A 1 220 ? 2.858 15.479 -16.317 1.00 37.92 477 GLY A O 1
ATOM 1602 N N . TYR A 1 221 ? 1.607 15.855 -18.145 1.00 38.73 478 TYR A N 1
ATOM 1603 C CA . TYR A 1 221 ? 2.771 16.236 -18.915 1.00 36.00 478 TYR A CA 1
ATOM 1604 C C . TYR A 1 221 ? 3.300 17.515 -18.351 1.00 30.02 478 TYR A C 1
ATOM 1605 O O . TYR A 1 221 ? 4.492 17.676 -18.200 1.00 37.28 478 TYR A O 1
ATOM 1614 N N . GLY A 1 222 ? 2.408 18.436 -18.007 1.00 36.70 479 GLY A N 1
ATOM 1615 C CA . GLY A 1 222 ? 2.842 19.693 -17.418 1.00 33.76 479 GLY A CA 1
ATOM 1616 C C . GLY A 1 222 ? 3.525 19.501 -16.040 1.00 51.50 479 GLY A C 1
ATOM 1617 O O . GLY A 1 222 ? 4.427 20.276 -15.668 1.00 39.71 479 GLY A O 1
ATOM 1618 N N . VAL A 1 223 ? 3.113 18.489 -15.267 1.00 38.01 480 VAL A N 1
ATOM 1619 C CA . VAL A 1 223 ? 3.863 18.184 -14.037 1.00 48.70 480 VAL A CA 1
ATOM 1620 C C . VAL A 1 223 ? 5.193 17.554 -14.387 1.00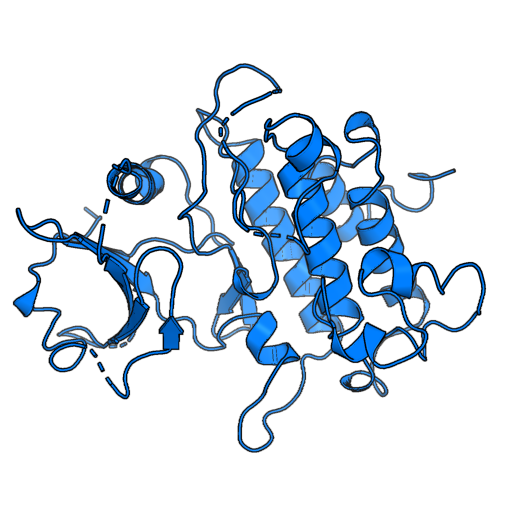 50.37 480 VAL A C 1
ATOM 1621 O O . VAL A 1 223 ? 6.199 17.848 -13.768 1.00 51.75 480 VAL A O 1
ATOM 1625 N N . MET A 1 224 ? 5.199 16.676 -15.386 1.00 49.07 481 MET A N 1
ATOM 1626 C CA . MET A 1 224 ? 6.455 16.122 -15.877 1.00 38.14 481 MET A CA 1
ATOM 1627 C C . MET A 1 224 ? 7.460 17.250 -16.094 1.00 41.49 481 MET A C 1
ATOM 1628 O O . MET A 1 224 ? 8.603 17.143 -15.683 1.00 44.71 481 MET A O 1
ATOM 1633 N N . LEU A 1 225 ? 7.046 18.331 -16.754 1.00 44.10 482 LEU A N 1
ATOM 1634 C CA . LEU A 1 225 ? 7.969 19.435 -17.038 1.00 40.06 482 LEU A CA 1
ATOM 1635 C C . LEU A 1 225 ? 8.493 20.107 -15.758 1.00 55.83 482 LEU A C 1
ATOM 1636 O O . LEU A 1 225 ? 9.637 20.570 -15.697 1.00 56.88 482 LEU A O 1
ATOM 1641 N N . LEU A 1 226 ? 7.653 20.201 -14.746 1.00 39.08 483 LEU A N 1
ATOM 1642 C CA . LEU A 1 226 ? 8.086 20.842 -13.515 1.00 40.10 483 LEU A CA 1
ATOM 1643 C C . LEU A 1 226 ? 9.242 20.042 -12.951 1.00 37.41 483 LEU A C 1
ATOM 1644 O O . LEU A 1 226 ? 10.206 20.604 -12.442 1.00 47.85 483 LEU A O 1
ATOM 1649 N N . GLU A 1 227 ? 9.161 18.723 -13.092 1.00 49.47 484 GLU A N 1
ATOM 1650 C CA . GLU A 1 227 ? 10.215 17.833 -12.623 1.00 55.23 484 GLU A CA 1
ATOM 1651 C C . GLU A 1 227 ? 11.511 18.075 -13.382 1.00 62.76 484 GLU A C 1
ATOM 1652 O O . GLU A 1 227 ? 12.592 18.100 -12.788 1.00 65.91 484 GLU A O 1
ATOM 1658 N N . LEU A 1 228 ? 11.402 18.233 -14.699 1.00 48.24 485 LEU A N 1
ATOM 1659 C CA . LEU A 1 228 ? 12.563 18.414 -15.567 1.00 52.24 485 LEU A CA 1
ATOM 1660 C C . LEU A 1 228 ? 13.232 19.716 -15.217 1.00 43.99 485 LEU A C 1
ATOM 1661 O O . LEU A 1 228 ? 14.447 19.816 -15.202 1.00 58.57 485 LEU A O 1
ATOM 1666 N N . ILE A 1 229 ? 12.427 20.723 -14.938 1.00 41.74 486 ILE A N 1
ATOM 1667 C CA . ILE A 1 229 ? 12.953 22.032 -14.614 1.00 43.26 486 ILE A CA 1
ATOM 1668 C C . ILE A 1 229 ? 13.519 22.119 -13.189 1.00 62.82 486 ILE A C 1
ATOM 1669 O O . ILE A 1 229 ? 14.623 22.630 -13.005 1.00 59.89 486 ILE A O 1
ATOM 1674 N N . THR A 1 230 ? 12.774 21.614 -12.191 1.00 58.70 487 THR A N 1
ATOM 1675 C CA . THR A 1 230 ? 13.186 21.731 -10.786 1.00 63.95 487 THR A CA 1
ATOM 1676 C C . THR A 1 230 ? 14.178 20.660 -10.375 1.00 57.26 487 THR A C 1
ATOM 1677 O O . THR A 1 230 ? 15.082 20.912 -9.587 1.00 67.46 487 THR A O 1
ATOM 1681 N N . GLY A 1 231 ? 13.998 19.459 -10.913 1.00 62.72 488 GLY A N 1
ATOM 1682 C CA . GLY A 1 231 ? 14.725 18.286 -10.468 1.00 55.95 488 GLY A CA 1
ATOM 1683 C C . GLY A 1 231 ? 13.987 17.581 -9.330 1.00 68.70 488 GLY A C 1
ATOM 1684 O O . GLY A 1 231 ? 14.485 16.608 -8.764 1.00 69.72 488 GLY A O 1
ATOM 1685 N N . GLN A 1 232 ? 12.788 18.055 -9.000 1.00 69.60 489 GLN A N 1
ATOM 1686 C CA . GLN A 1 232 ? 12.069 17.540 -7.825 1.00 56.80 489 GLN A CA 1
ATOM 1687 C C . GLN A 1 232 ? 10.981 16.551 -8.194 1.00 56.45 489 GLN A C 1
ATOM 1688 O O . GLN A 1 232 ? 10.454 16.565 -9.318 1.00 53.01 489 GLN A O 1
ATOM 1694 N N . ARG A 1 233 ? 10.633 15.705 -7.234 1.00 57.24 490 ARG A N 1
ATOM 1695 C CA . ARG A 1 233 ? 9.470 14.844 -7.373 1.00 63.08 490 ARG A CA 1
ATOM 1696 C C . ARG A 1 233 ? 8.218 15.701 -7.254 1.00 59.11 490 ARG A C 1
ATOM 1697 O O . ARG A 1 233 ? 8.264 16.814 -6.730 1.00 63.56 490 ARG A O 1
ATOM 1705 N N . ALA A 1 234 ? 7.098 15.196 -7.747 1.00 54.68 491 ALA A N 1
ATOM 1706 C CA . ALA A 1 234 ? 5.884 16.001 -7.773 1.00 52.46 491 ALA A CA 1
ATOM 1707 C C . ALA A 1 234 ? 5.239 16.111 -6.397 1.00 59.22 491 ALA A C 1
ATOM 1708 O O . ALA A 1 234 ? 4.728 17.175 -6.032 1.00 56.88 491 ALA A O 1
ATOM 1710 N N . PHE A 1 235 ? 5.261 15.005 -5.655 1.00 65.83 492 PHE A N 1
ATOM 1711 C CA . PHE A 1 235 ? 4.769 14.950 -4.268 1.00 73.55 492 PHE A CA 1
ATOM 1712 C C . PHE A 1 235 ? 5.915 14.529 -3.337 1.00 66.80 492 PHE A C 1
ATOM 1713 O O . PHE A 1 235 ? 6.374 13.390 -3.400 1.00 63.46 492 PHE A O 1
ATOM 1721 N N . ASP A 1 236 ? 6.380 15.431 -2.477 1.00 64.66 493 ASP A N 1
ATOM 1722 C CA . ASP A 1 236 ? 7.570 15.123 -1.670 1.00 77.96 493 ASP A CA 1
ATOM 1723 C C . ASP A 1 236 ? 7.487 15.541 -0.198 1.00 75.95 493 ASP A C 1
ATOM 1724 O O . ASP A 1 236 ? 7.576 16.720 0.145 1.00 78.10 493 ASP A O 1
ATOM 1729 N N . LEU A 1 237 ? 7.324 14.550 0.667 1.00 88.57 494 LEU A N 1
ATOM 1730 C CA . LEU A 1 237 ? 7.315 14.772 2.114 1.00 83.73 494 LEU A CA 1
ATOM 1731 C C . LEU A 1 237 ? 8.550 15.538 2.607 1.00 85.75 494 LEU A C 1
ATOM 1732 O O . LEU A 1 237 ? 8.440 16.343 3.530 1.00 72.20 494 LEU A O 1
ATOM 1737 N N . ALA A 1 238 ? 9.712 15.317 1.982 1.00 84.40 495 ALA A N 1
ATOM 1738 C CA . ALA A 1 238 ? 10.922 16.067 2.358 1.00 82.29 495 ALA A CA 1
ATOM 1739 C C . ALA A 1 238 ? 10.719 17.587 2.285 1.00 79.26 495 ALA A C 1
ATOM 1740 O O . ALA A 1 238 ? 11.223 18.319 3.129 1.00 70.16 495 ALA A O 1
ATOM 1742 N N . ARG A 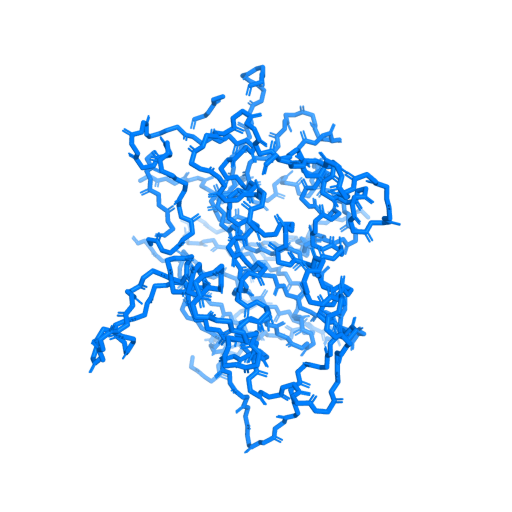1 239 ? 9.974 18.065 1.289 1.00 78.58 496 ARG A N 1
ATOM 1743 C CA . ARG A 1 239 ? 9.578 19.476 1.278 1.00 73.12 496 ARG A CA 1
ATOM 1744 C C . ARG A 1 239 ? 8.702 19.796 2.486 1.00 69.19 496 ARG A C 1
ATOM 1745 O O . ARG A 1 239 ? 8.673 20.924 2.965 1.00 81.32 496 ARG A O 1
ATOM 1753 N N . LEU A 1 240 ? 7.952 18.814 2.955 1.00 69.09 497 LEU A N 1
ATOM 1754 C CA . LEU A 1 240 ? 7.076 19.073 4.092 1.00 74.31 497 LEU A CA 1
ATOM 1755 C C . LEU A 1 240 ? 7.961 19.219 5.331 1.00 79.74 497 LEU A C 1
ATOM 1756 O O . LEU A 1 240 ? 7.933 20.232 6.009 1.00 92.33 497 LEU A O 1
ATOM 1761 N N . ALA A 1 241 ? 8.786 18.214 5.590 1.00 97.79 498 ALA A N 1
ATOM 1762 C CA . ALA A 1 241 ? 9.870 18.339 6.550 1.00 88.05 498 ALA A CA 1
ATOM 1763 C C . ALA A 1 241 ? 10.394 19.775 6.662 1.00 86.80 498 ALA A C 1
ATOM 1764 O O . ALA A 1 241 ? 11.130 20.088 7.597 1.00 83.91 498 ALA A O 1
ATOM 1766 N N . ASN A 1 242 ? 10.050 20.638 5.701 1.00 101.72 499 ASN A N 1
ATOM 1767 C CA . ASN A 1 242 ? 10.296 22.074 5.864 1.00 84.09 499 ASN A CA 1
ATOM 1768 C C . ASN A 1 242 ? 9.000 22.861 5.896 1.00 98.70 499 ASN A C 1
ATOM 1769 O O . ASN A 1 242 ? 7.935 22.339 6.209 1.00 101.82 499 ASN A O 1
ATOM 1774 N N . ASP A 1 243 ? 9.085 24.137 5.577 1.00 101.98 500 ASP A N 1
ATOM 1775 C CA . ASP A 1 243 ? 7.875 24.925 5.499 1.00 105.23 500 ASP A CA 1
ATOM 1776 C C . ASP A 1 243 ? 7.491 25.045 4.031 1.00 92.45 500 ASP A C 1
ATOM 1777 O O . ASP A 1 243 ? 6.920 26.054 3.615 1.00 98.69 500 ASP A O 1
ATOM 1782 N N . ASP A 1 244 ? 7.823 24.006 3.261 1.00 92.02 501 ASP A N 1
ATOM 1783 C CA . ASP A 1 244 ? 7.575 23.969 1.815 1.00 83.31 501 ASP A CA 1
ATOM 1784 C C . ASP A 1 244 ? 6.383 23.108 1.437 1.00 78.45 501 ASP A C 1
ATOM 1785 O O . ASP A 1 244 ? 6.044 22.142 2.123 1.00 74.28 501 ASP A O 1
ATOM 1790 N N . ASP A 1 245 ? 5.756 23.455 0.322 1.00 75.55 502 ASP A N 1
ATOM 1791 C CA . ASP A 1 245 ? 4.579 22.739 -0.135 1.00 71.48 502 ASP A CA 1
ATOM 1792 C C . ASP A 1 245 ? 4.920 21.310 -0.505 1.00 68.84 502 ASP A C 1
ATOM 1793 O O . ASP A 1 245 ? 5.972 21.043 -1.072 1.00 68.33 502 ASP A O 1
ATOM 1798 N N . VAL A 1 246 ? 4.037 20.386 -0.152 1.00 62.01 503 VAL A N 1
ATOM 1799 C CA . VAL A 1 246 ? 4.184 18.995 -0.544 1.00 74.28 503 VAL A CA 1
ATOM 1800 C C . VAL A 1 246 ? 4.008 18.859 -2.053 1.00 74.11 503 VAL A C 1
ATOM 1801 O O . VAL A 1 246 ? 4.496 17.903 -2.670 1.00 57.45 503 VAL A O 1
ATOM 1805 N N . MET A 1 247 ? 3.263 19.797 -2.627 1.00 59.86 504 MET A N 1
ATOM 1806 C CA . MET A 1 247 ? 2.917 19.716 -4.040 1.00 69.44 504 MET A CA 1
ATOM 1807 C C . MET A 1 247 ? 3.862 20.576 -4.876 1.00 59.06 504 MET A C 1
ATOM 1808 O O . MET A 1 247 ? 3.916 21.805 -4.742 1.00 60.74 504 MET A O 1
ATOM 1813 N N . LEU A 1 248 ? 4.636 19.899 -5.706 1.00 60.47 505 LEU A N 1
ATOM 1814 C CA . LEU A 1 248 ? 5.532 20.564 -6.673 1.00 64.66 505 LEU A CA 1
ATOM 1815 C C . LEU A 1 248 ? 4.936 21.830 -7.281 1.00 55.76 505 LEU A C 1
ATOM 1816 O O . LEU A 1 248 ? 5.543 22.897 -7.230 1.00 59.48 505 LEU A O 1
ATOM 1821 N N . LEU A 1 249 ? 3.743 21.714 -7.851 1.00 49.29 506 LEU A N 1
ATOM 1822 C CA . LEU A 1 249 ? 3.127 22.851 -8.529 1.00 64.33 506 LEU A CA 1
ATOM 1823 C C . LEU A 1 249 ? 3.054 24.048 -7.595 1.00 72.03 506 LEU A C 1
ATOM 1824 O O . LEU A 1 249 ? 3.482 25.155 -7.939 1.00 69.85 506 LEU A O 1
ATOM 1829 N N . ASP A 1 250 ? 2.510 23.805 -6.403 1.00 72.49 507 ASP A N 1
ATOM 1830 C CA . ASP A 1 250 ? 2.410 24.818 -5.353 1.00 72.29 507 ASP A CA 1
ATOM 1831 C C . ASP A 1 250 ? 3.766 25.442 -5.059 1.00 63.54 507 ASP A C 1
ATOM 1832 O O . ASP A 1 250 ? 3.902 26.664 -5.007 1.00 60.94 507 ASP A O 1
ATOM 1837 N N . TRP A 1 251 ? 4.768 24.594 -4.870 1.00 56.02 508 TRP A N 1
ATOM 1838 C CA . TRP A 1 251 ? 6.110 25.053 -4.534 1.00 60.97 508 TRP A CA 1
ATOM 1839 C C . TRP A 1 251 ? 6.591 26.060 -5.568 1.00 70.88 508 TRP A C 1
ATOM 1840 O O . TRP A 1 251 ? 6.950 27.196 -5.241 1.00 62.11 508 TRP A O 1
ATOM 1851 N N . VAL A 1 252 ? 6.573 25.637 -6.833 1.00 67.27 509 VAL A N 1
ATOM 1852 C CA . VAL A 1 252 ? 7.060 26.465 -7.924 1.00 69.69 509 VAL A CA 1
ATOM 1853 C C . VAL A 1 252 ? 6.325 27.779 -7.988 1.00 62.85 509 VAL A C 1
ATOM 1854 O O . VAL A 1 252 ? 6.929 28.831 -8.182 1.00 67.95 509 VAL A O 1
ATOM 1858 N N . LYS A 1 253 ? 5.012 27.727 -7.857 1.00 69.48 510 LYS A N 1
ATOM 1859 C CA . LYS A 1 253 ? 4.259 28.965 -7.915 1.00 84.12 510 LYS A CA 1
ATOM 1860 C C . LYS A 1 253 ? 4.757 29.888 -6.806 1.00 88.82 510 LYS A C 1
ATOM 1861 O O . LYS A 1 253 ? 4.212 30.971 -6.599 1.00 91.81 510 LYS A O 1
ATOM 1867 N N . GLY A 1 254 ? 5.798 29.431 -6.103 1.00 98.88 511 GLY A N 1
ATOM 1868 C CA . GLY A 1 254 ? 6.642 30.285 -5.279 1.00 92.11 511 GLY A CA 1
ATOM 1869 C C . GLY A 1 254 ? 7.595 30.995 -6.222 1.00 108.93 511 GLY A C 1
ATOM 1870 O O . GLY A 1 254 ? 8.785 31.158 -5.945 1.00 83.38 511 GLY A O 1
ATOM 1871 N N . LEU A 1 255 ? 7.032 31.392 -7.363 1.00 119.63 512 LEU A N 1
ATOM 1872 C CA . LEU A 1 255 ? 7.741 32.019 -8.473 1.00 116.11 512 LEU A CA 1
ATOM 1873 C C . LEU A 1 255 ? 7.244 33.451 -8.514 1.00 128.44 512 LEU A C 1
ATOM 1874 O O . LEU A 1 255 ? 7.941 34.387 -8.112 1.00 124.57 512 LEU A O 1
ATOM 1879 N N . LEU A 1 256 ? 6.013 33.596 -9.004 1.00 143.09 513 LEU A N 1
ATOM 1880 C CA . LEU A 1 256 ? 5.327 34.880 -9.083 1.00 150.09 513 LEU A CA 1
ATOM 1881 C C . LEU A 1 256 ? 5.639 35.738 -7.869 1.00 144.40 513 LEU A C 1
ATOM 1882 O O . LEU A 1 256 ? 6.000 36.907 -7.999 1.00 152.48 513 LEU A O 1
ATOM 1887 N N . LYS A 1 257 ? 5.493 35.160 -6.685 1.00 130.93 514 LYS A N 1
ATOM 1888 C CA . LYS A 1 257 ? 5.874 35.867 -5.475 1.00 128.09 514 LYS A CA 1
ATOM 1889 C C . LYS A 1 257 ? 7.388 35.921 -5.390 1.00 114.47 514 LYS A C 1
ATOM 1890 O O . LYS A 1 257 ? 8.043 36.526 -6.237 1.00 92.35 514 LYS A O 1
ATOM 1896 N N . GLU A 1 258 ? 7.934 35.291 -4.355 1.00 126.79 515 GLU A N 1
ATOM 1897 C CA . GLU A 1 258 ? 9.373 35.209 -4.191 1.00 129.52 515 GLU A CA 1
ATOM 1898 C C . GLU A 1 258 ? 10.013 35.152 -5.569 1.00 136.14 515 GLU A C 1
ATOM 1899 O O . GLU A 1 258 ? 9.963 34.127 -6.256 1.00 137.47 515 GLU A O 1
ATOM 1905 N N . LYS A 1 259 ? 10.578 36.276 -5.989 1.00 137.14 516 LYS A N 1
ATOM 1906 C CA . LYS A 1 259 ? 11.249 36.348 -7.274 1.00 131.84 516 LYS A CA 1
ATOM 1907 C C . LYS A 1 259 ? 12.288 35.242 -7.306 1.00 125.91 516 LYS A C 1
ATOM 1908 O O . LYS A 1 259 ? 12.412 34.471 -6.349 1.00 136.74 516 LYS A O 1
ATOM 1914 N N . LYS A 1 260 ? 13.034 35.167 -8.399 1.00 119.60 517 LYS A N 1
ATOM 1915 C CA . LYS A 1 260 ? 14.131 34.215 -8.512 1.00 124.60 517 LYS A CA 1
ATOM 1916 C C . LYS A 1 260 ? 13.680 32.826 -8.937 1.00 113.26 517 LYS A C 1
ATOM 1917 O O . LYS A 1 260 ? 13.114 32.088 -8.131 1.00 104.23 517 LYS A O 1
ATOM 1923 N N . LEU A 1 261 ? 13.927 32.472 -10.198 1.00 99.80 518 LEU A N 1
ATOM 1924 C CA . LEU A 1 261 ? 13.965 31.066 -10.561 1.00 102.50 518 LEU A CA 1
ATOM 1925 C C . LEU A 1 261 ? 15.030 30.551 -9.627 1.00 109.85 518 LEU A C 1
ATOM 1926 O O . LEU A 1 261 ? 14.770 30.224 -8.465 1.00 122.15 518 LEU A O 1
ATOM 1931 N N . GLU A 1 262 ? 16.250 30.519 -10.147 1.00 97.71 519 GLU A N 1
ATOM 1932 C CA . GLU A 1 262 ? 17.440 30.410 -9.328 1.00 87.73 519 GLU A CA 1
ATOM 1933 C C . GLU A 1 262 ? 17.277 29.381 -8.226 1.00 89.89 519 GLU A C 1
ATOM 1934 O O . GLU A 1 262 ? 17.883 28.308 -8.272 1.00 89.94 519 GLU A O 1
ATOM 1940 N N . ALA A 1 263 ? 16.463 29.710 -7.230 1.00 85.91 520 ALA A N 1
ATOM 1941 C CA . ALA A 1 263 ? 16.168 28.767 -6.159 1.00 88.67 520 ALA A CA 1
ATOM 1942 C C . ALA A 1 263 ? 15.287 27.623 -6.679 1.00 89.58 520 ALA A C 1
ATOM 1943 O O . ALA A 1 263 ? 15.459 26.465 -6.285 1.00 91.71 520 ALA A O 1
ATOM 1945 N N . LEU A 1 264 ? 14.353 27.936 -7.572 1.00 77.60 521 LEU A N 1
ATOM 1946 C CA . LEU A 1 264 ? 13.452 26.902 -8.069 1.00 77.16 521 LEU A CA 1
ATOM 1947 C C . LEU A 1 264 ? 14.085 26.018 -9.135 1.00 78.95 521 LEU A C 1
ATOM 1948 O O . LEU A 1 264 ? 13.991 24.796 -9.060 1.00 77.23 521 LEU A O 1
ATOM 1953 N N . VAL A 1 265 ? 14.742 26.635 -10.116 1.00 85.14 522 VAL A N 1
ATOM 1954 C CA . VAL A 1 265 ? 15.448 25.888 -11.152 1.00 68.61 522 VAL A CA 1
ATOM 1955 C C . VAL A 1 265 ? 16.422 24.865 -10.568 1.00 54.76 522 VAL A C 1
ATOM 1956 O O . VAL A 1 265 ? 17.123 25.157 -9.612 1.00 65.17 522 VAL A O 1
ATOM 1960 N N . ASP A 1 266 ? 16.496 23.680 -11.173 1.00 61.58 523 ASP A N 1
ATOM 1961 C CA . ASP A 1 266 ? 17.375 22.599 -10.693 1.00 53.55 523 ASP A CA 1
ATOM 1962 C C . ASP A 1 266 ? 18.846 23.002 -10.426 1.00 77.55 523 ASP A C 1
ATOM 1963 O O . ASP A 1 266 ? 19.637 23.204 -11.344 1.00 79.65 523 ASP A O 1
ATOM 1968 N N . VAL A 1 267 ? 19.207 23.068 -9.154 1.00 77.28 524 VAL A N 1
ATOM 1969 C CA . VAL A 1 267 ? 20.571 23.386 -8.729 1.00 71.34 524 VAL A CA 1
ATOM 1970 C C . VAL A 1 267 ? 21.679 22.792 -9.599 1.00 70.28 524 VAL A C 1
ATOM 1971 O O . VAL A 1 267 ? 22.729 23.406 -9.750 1.00 80.21 524 VAL A O 1
ATOM 1975 N N . ASP A 1 268 ? 21.448 21.606 -10.159 1.00 75.79 525 ASP A N 1
ATOM 1976 C CA . ASP A 1 268 ? 22.447 20.928 -10.993 1.00 93.66 525 ASP A CA 1
ATOM 1977 C C . ASP A 1 268 ? 22.699 21.620 -12.332 1.00 84.95 525 ASP A C 1
ATOM 1978 O O . ASP A 1 268 ? 23.618 21.248 -13.051 1.00 74.49 525 ASP A O 1
ATOM 1983 N N . LEU A 1 269 ? 21.881 22.612 -12.665 1.00 81.10 526 LEU A N 1
ATOM 1984 C CA . LEU A 1 269 ? 21.985 23.299 -13.954 1.00 63.11 526 LEU A CA 1
ATOM 1985 C C . LEU A 1 269 ? 22.974 24.470 -13.957 1.00 76.49 526 LEU A C 1
ATOM 1986 O O . LEU A 1 269 ? 23.660 24.698 -14.957 1.00 79.67 526 LEU A O 1
ATOM 1991 N N . GLN A 1 270 ? 23.035 25.206 -12.846 1.00 93.56 527 GLN A N 1
ATOM 1992 C CA . GLN A 1 270 ? 23.820 26.443 -12.751 1.00 97.65 527 GLN A CA 1
ATOM 1993 C C . GLN A 1 270 ? 24.353 26.937 -14.103 1.00 118.61 527 GLN A C 1
ATOM 1994 O O . GLN A 1 270 ? 23.710 27.736 -14.798 1.00 99.81 527 GLN A O 1
ATOM 2000 N N . GLY A 1 271 ? 25.535 26.438 -14.460 1.00 137.88 528 GLY A N 1
ATOM 2001 C CA . GLY A 1 271 ? 26.197 26.751 -15.718 1.00 130.80 528 GLY A CA 1
ATOM 2002 C C . GLY A 1 271 ? 25.291 27.103 -16.882 1.00 113.05 528 GLY A C 1
ATOM 2003 O O . GLY A 1 271 ? 25.494 28.127 -17.529 1.00 120.67 528 GLY A O 1
ATOM 2004 N N . ASN A 1 272 ? 24.282 26.274 -17.132 1.00 95.52 529 ASN A N 1
ATOM 2005 C CA . ASN A 1 272 ? 23.486 26.370 -18.360 1.00 95.26 529 ASN A CA 1
ATOM 2006 C C . ASN A 1 272 ? 22.439 27.463 -18.406 1.00 66.68 529 ASN A C 1
ATOM 2007 O O . ASN A 1 272 ? 22.644 28.574 -17.950 1.00 87.34 529 ASN A O 1
ATOM 2012 N N . TYR A 1 273 ? 21.315 27.099 -18.999 1.00 66.71 530 TYR A N 1
ATOM 2013 C CA . TYR A 1 273 ? 20.152 27.960 -19.208 1.00 85.94 530 TYR A CA 1
ATOM 2014 C C . TYR A 1 273 ? 20.338 29.476 -19.222 1.00 77.11 530 TYR A C 1
ATOM 2015 O O . TYR A 1 273 ? 21.105 30.043 -18.446 1.00 75.15 530 TYR A O 1
ATOM 2024 N N . LYS A 1 274 ? 19.599 30.103 -20.134 1.00 81.03 531 LYS A N 1
ATOM 2025 C CA . LYS A 1 274 ? 19.359 31.539 -20.144 1.00 87.56 531 LYS A CA 1
ATOM 2026 C C . LYS A 1 274 ? 17.978 31.792 -19.527 1.00 81.53 531 LYS A C 1
ATOM 2027 O O . LYS A 1 274 ? 16.993 31.173 -19.927 1.00 67.13 531 LYS A O 1
ATOM 2033 N N . ASP A 1 275 ? 17.910 32.708 -18.565 1.00 84.54 532 ASP A N 1
ATOM 2034 C CA . ASP A 1 275 ?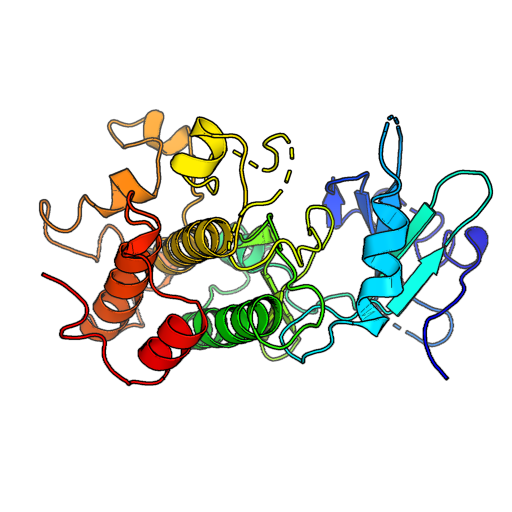 16.655 33.037 -17.887 1.00 90.05 532 ASP A CA 1
ATOM 2035 C C . ASP A 1 275 ? 15.413 32.783 -18.706 1.00 81.74 532 ASP A C 1
ATOM 2036 O O . ASP A 1 275 ? 14.499 32.084 -18.263 1.00 70.03 532 ASP A O 1
ATOM 2041 N N . GLU A 1 276 ? 15.380 33.374 -19.896 1.00 78.55 533 GLU A N 1
ATOM 2042 C CA . GLU A 1 276 ? 14.181 33.368 -20.717 1.00 90.63 533 GLU A CA 1
ATOM 2043 C C . GLU A 1 276 ? 13.876 31.983 -21.278 1.00 77.05 533 GLU A C 1
ATOM 2044 O O . GLU A 1 276 ? 12.731 31.687 -21.592 1.00 80.31 533 GLU A O 1
ATOM 2050 N N . GLU A 1 277 ? 14.895 31.142 -21.408 1.00 65.99 534 GLU A N 1
ATOM 2051 C CA . GLU A 1 277 ? 14.679 29.756 -21.807 1.00 71.09 534 GLU A CA 1
ATOM 2052 C C . GLU A 1 277 ? 13.708 29.080 -20.838 1.00 65.62 534 GLU A C 1
ATOM 2053 O O . GLU A 1 277 ? 12.606 28.682 -21.211 1.00 69.13 534 GLU A O 1
ATOM 2059 N N . VAL A 1 278 ? 14.146 28.961 -19.589 1.00 67.70 535 VAL A N 1
ATOM 2060 C CA . VAL A 1 278 ? 13.374 28.367 -18.494 1.00 66.55 535 VAL A CA 1
ATOM 2061 C C . VAL A 1 278 ? 12.015 29.029 -18.277 1.00 58.81 535 VAL A C 1
ATOM 2062 O O . VAL A 1 278 ? 10.979 28.368 -18.265 1.00 62.01 535 VAL A O 1
ATOM 2066 N N . GLU A 1 279 ? 12.004 30.339 -18.104 1.00 61.36 536 GLU A N 1
ATOM 2067 C CA . GLU A 1 279 ? 10.730 31.030 -18.066 1.00 64.17 536 GLU A CA 1
ATOM 2068 C C . GLU A 1 279 ? 9.786 30.490 -19.150 1.00 71.87 536 GLU A C 1
ATOM 2069 O O . GLU A 1 279 ? 8.610 30.243 -18.879 1.00 72.16 536 GLU A O 1
ATOM 2075 N N . GLN A 1 280 ? 10.293 30.281 -20.367 1.00 65.89 537 GLN A N 1
ATOM 2076 C CA . GLN A 1 280 ? 9.472 29.716 -21.456 1.00 59.04 537 GLN A CA 1
ATOM 2077 C C . GLN A 1 280 ? 8.836 28.363 -21.103 1.00 55.54 537 GLN A C 1
ATOM 2078 O O . GLN A 1 280 ? 7.629 28.183 -21.215 1.00 55.05 537 GLN A O 1
ATOM 2084 N N . LEU A 1 281 ? 9.658 27.401 -20.705 1.00 48.92 538 LEU A N 1
ATOM 2085 C CA . LEU A 1 281 ? 9.163 26.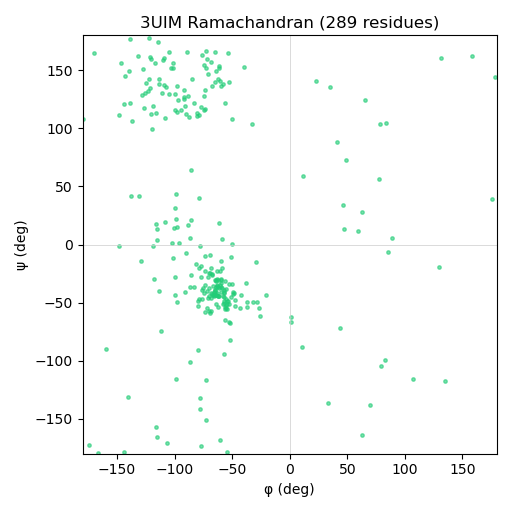067 -20.399 1.00 56.55 538 LEU A CA 1
ATOM 2086 C C . LEU A 1 281 ? 8.188 26.141 -19.233 1.00 54.31 538 LEU A C 1
ATOM 2087 O O . LEU A 1 281 ? 7.170 25.444 -19.193 1.00 57.45 538 LEU A O 1
ATOM 2092 N N . ILE A 1 282 ? 8.485 27.013 -18.288 1.00 48.32 539 ILE A N 1
ATOM 2093 C CA . ILE A 1 282 ? 7.657 27.097 -17.097 1.00 61.34 539 ILE A CA 1
ATOM 2094 C C . ILE A 1 282 ? 6.263 27.550 -17.448 1.00 56.63 539 ILE A C 1
ATOM 2095 O O . ILE A 1 282 ? 5.268 27.005 -16.944 1.00 49.35 539 ILE A O 1
ATOM 2100 N N . GLN A 1 283 ? 6.181 28.556 -18.318 1.00 59.75 540 GLN A N 1
ATOM 2101 C CA . GLN A 1 283 ? 4.876 29.070 -18.727 1.00 63.02 540 GLN A CA 1
ATOM 2102 C C . GLN A 1 283 ? 4.098 27.912 -19.298 1.00 50.72 540 GLN A C 1
ATOM 2103 O O . GLN A 1 283 ? 2.893 27.749 -19.041 1.00 56.19 540 GLN A O 1
ATOM 2109 N N . VAL A 1 284 ? 4.796 27.083 -20.060 1.00 50.82 541 VAL A N 1
ATOM 2110 C CA . VAL A 1 284 ? 4.150 25.946 -20.693 1.00 47.78 541 VAL A CA 1
ATOM 2111 C C . VAL A 1 284 ? 3.641 24.995 -19.609 1.00 43.84 541 VAL A C 1
ATOM 2112 O O . VAL A 1 284 ? 2.480 24.608 -19.614 1.00 47.44 541 VAL A O 1
ATOM 2116 N N . ALA A 1 285 ? 4.518 24.628 -18.677 1.00 53.33 542 ALA A N 1
ATOM 2117 C CA . ALA A 1 285 ? 4.120 23.749 -17.573 1.00 42.43 542 ALA A CA 1
ATOM 2118 C C . ALA A 1 285 ? 2.948 24.379 -16.863 1.00 37.10 542 ALA A C 1
ATOM 2119 O O . ALA A 1 285 ? 1.895 23.773 -16.710 1.00 50.48 542 ALA A O 1
ATOM 2121 N N . LEU A 1 286 ? 3.093 25.635 -16.475 1.00 51.74 543 LEU A N 1
ATOM 2122 C CA . LEU A 1 286 ? 1.967 26.331 -15.870 1.00 46.31 543 LEU A CA 1
ATOM 2123 C C . LEU A 1 286 ? 0.677 26.245 -16.690 1.00 62.36 543 LEU A C 1
ATOM 2124 O O . LEU A 1 286 ? -0.393 25.994 -16.138 1.00 57.29 543 LEU A O 1
ATOM 2129 N N . LEU A 1 287 ? 0.763 26.452 -18.006 1.00 58.48 544 LEU A N 1
ATOM 2130 C CA . LEU A 1 287 ? -0.442 26.425 -18.833 1.00 51.21 544 LEU A CA 1
ATOM 2131 C C . LEU A 1 287 ? -1.103 25.047 -18.814 1.00 46.41 544 LEU A C 1
ATOM 2132 O O . LEU A 1 287 ? -2.318 24.938 -18.863 1.00 46.18 544 LEU A O 1
ATOM 2137 N N . CYS A 1 288 ? -0.293 23.999 -18.746 1.00 43.62 545 CYS A N 1
ATOM 2138 C CA . CYS A 1 288 ? -0.783 22.621 -18.798 1.00 45.91 545 CYS A CA 1
ATOM 2139 C C . CYS A 1 288 ? -1.378 22.114 -17.478 1.00 47.39 545 CYS A C 1
ATOM 2140 O O . CYS A 1 288 ? -2.127 21.142 -17.466 1.00 48.45 545 CYS A O 1
ATOM 2143 N N . THR A 1 289 ? -1.037 22.759 -16.372 1.00 47.52 546 THR A N 1
ATOM 2144 C CA . THR A 1 289 ? -1.519 22.324 -15.064 1.00 53.18 546 THR A CA 1
ATOM 2145 C C . THR A 1 289 ? -2.561 23.270 -14.468 1.00 62.43 546 THR A C 1
ATOM 2146 O O . THR A 1 289 ? -2.803 23.257 -13.261 1.00 63.49 546 THR A O 1
ATOM 2150 N N . GLN A 1 290 ? -3.183 24.084 -15.314 1.00 58.03 547 GLN A N 1
ATOM 2151 C CA . GLN A 1 290 ? -4.302 24.904 -14.874 1.00 55.61 547 GLN A CA 1
ATOM 2152 C C . GLN A 1 290 ? -5.425 24.029 -14.369 1.00 59.26 547 GLN A C 1
ATOM 2153 O O . GLN A 1 290 ? -5.731 23.003 -14.976 1.00 55.76 547 GLN A O 1
ATOM 2159 N N . SER A 1 291 ? -6.087 24.460 -13.296 1.00 51.88 548 SER A N 1
ATOM 2160 C CA . SER A 1 291 ? -7.137 23.644 -12.701 1.00 56.29 548 SER A CA 1
ATOM 2161 C C . SER A 1 291 ? -8.303 23.425 -13.660 1.00 54.87 548 SER A C 1
ATOM 2162 O O . SER A 1 291 ? -9.066 22.473 -13.505 1.00 73.10 548 SER A O 1
ATOM 2165 N N . SER A 1 292 ? -8.453 24.306 -14.642 1.00 60.23 549 SER A N 1
ATOM 2166 C CA . SER A 1 292 ? -9.522 24.152 -15.632 1.00 56.67 549 SER A CA 1
ATOM 2167 C C . SER A 1 292 ? -9.031 23.415 -16.869 1.00 50.91 549 SER A C 1
ATOM 2168 O O . SER A 1 292 ? -8.184 23.927 -17.597 1.00 64.84 549 SER A O 1
ATOM 2171 N N . PRO A 1 293 ? -9.581 22.218 -17.128 1.00 59.18 550 PRO A N 1
ATOM 2172 C CA . PRO A 1 293 ? -9.117 21.380 -18.241 1.00 47.98 550 PRO A CA 1
ATOM 2173 C C . PRO A 1 293 ? -9.284 22.074 -19.596 1.00 61.51 550 PRO A C 1
ATOM 2174 O O . PRO A 1 293 ? -8.450 21.899 -20.491 1.00 47.53 550 PRO A O 1
ATOM 2178 N N . MET A 1 294 ? -10.349 22.857 -19.738 1.00 57.56 551 MET A N 1
ATOM 2179 C CA . MET A 1 294 ? -10.662 23.521 -21.010 1.00 58.58 551 MET A CA 1
ATOM 2180 C C . MET A 1 294 ? -9.621 24.538 -21.435 1.00 58.59 551 MET A C 1
ATOM 2181 O O . MET A 1 294 ? -9.400 24.747 -22.619 1.00 64.17 551 MET A O 1
ATOM 2186 N N . GLU A 1 295 ? -8.970 25.170 -20.473 1.00 58.74 552 GLU A N 1
ATOM 2187 C CA . GLU A 1 295 ? -8.003 26.203 -20.799 1.00 58.74 552 GLU A CA 1
ATOM 2188 C C . GLU A 1 295 ? -6.599 25.647 -20.983 1.00 53.38 552 GLU A C 1
ATOM 2189 O O . GLU A 1 295 ? -5.682 26.375 -21.373 1.00 60.59 552 GLU A O 1
ATOM 2195 N N . ARG A 1 296 ? -6.418 24.366 -20.684 1.00 47.00 553 ARG A N 1
ATOM 2196 C CA . ARG A 1 296 ? -5.118 23.716 -20.900 1.00 49.67 553 ARG A CA 1
ATOM 2197 C C . ARG A 1 296 ? -4.909 23.571 -22.407 1.00 52.88 553 ARG A C 1
ATOM 2198 O O . ARG A 1 296 ? -5.882 23.393 -23.142 1.00 52.63 553 ARG A O 1
ATOM 2206 N N . PRO A 1 297 ? -3.654 23.665 -22.872 1.00 63.83 554 PRO A N 1
ATOM 2207 C CA . PRO A 1 297 ? -3.427 23.403 -24.296 1.00 64.47 554 PRO A CA 1
ATOM 2208 C C . PRO A 1 297 ? -3.669 21.936 -24.596 1.00 70.72 554 PRO A C 1
ATOM 2209 O O . PRO A 1 297 ? -3.593 21.102 -23.670 1.00 51.72 554 PRO A O 1
ATOM 2213 N N . LYS A 1 298 ? -3.972 21.645 -25.862 1.00 49.97 555 LYS A N 1
ATOM 2214 C CA . LYS A 1 298 ? -3.879 20.307 -26.416 1.00 46.46 555 LYS A CA 1
ATOM 2215 C C . LYS A 1 298 ? -2.410 20.044 -26.606 1.00 43.89 555 LYS A C 1
ATOM 2216 O O . LYS A 1 298 ? -1.635 20.986 -26.808 1.00 44.83 555 LYS A O 1
ATOM 2222 N N . MET A 1 299 ? -1.998 18.779 -26.606 1.00 31.52 556 MET A N 1
ATOM 2223 C CA . MET A 1 299 ? -0.564 18.519 -26.766 1.00 41.93 556 MET A CA 1
ATOM 2224 C C . MET A 1 299 ? 0.022 19.068 -28.076 1.00 52.30 556 MET A C 1
ATOM 2225 O O . MET A 1 299 ? 1.208 19.454 -28.126 1.00 43.38 556 MET A O 1
ATOM 2230 N N . SER A 1 300 ? -0.777 19.076 -29.143 1.00 51.07 557 SER A N 1
ATOM 2231 C CA . SER A 1 300 ? -0.280 19.612 -30.422 1.00 46.83 557 SER A CA 1
ATOM 2232 C C . SER A 1 300 ? -0.015 21.099 -30.262 1.00 44.73 557 SER A C 1
ATOM 2233 O O . SER A 1 300 ? 0.992 21.608 -30.745 1.00 51.98 557 SER A O 1
ATOM 2236 N N . GLU A 1 301 ? -0.885 21.791 -29.532 1.00 49.02 558 GLU A N 1
ATOM 2237 C CA . GLU A 1 301 ? -0.599 23.180 -29.168 1.00 49.02 558 GLU A CA 1
ATOM 2238 C C . GLU A 1 301 ? 0.680 23.264 -28.365 1.00 56.39 558 GLU A C 1
ATOM 2239 O O . GLU A 1 301 ? 1.492 24.176 -28.560 1.00 56.14 558 GLU A O 1
ATOM 2245 N N . VAL A 1 302 ? 0.863 22.314 -27.449 1.00 47.05 559 VAL A N 1
ATOM 2246 C CA . VAL A 1 302 ? 2.094 22.296 -26.674 1.00 48.14 559 VAL A CA 1
ATOM 2247 C C . VAL A 1 302 ? 3.296 22.192 -27.610 1.00 48.16 559 VAL A C 1
ATOM 2248 O O . VAL A 1 302 ? 4.259 22.957 -27.496 1.00 43.30 559 VAL A O 1
ATOM 2252 N N . VAL A 1 303 ? 3.261 21.228 -28.519 1.00 53.84 560 VAL A N 1
ATOM 2253 C CA . VAL A 1 303 ? 4.373 21.087 -29.445 1.00 50.83 560 VAL A CA 1
ATOM 2254 C C . VAL A 1 303 ? 4.602 22.417 -30.154 1.00 48.14 560 VAL A C 1
ATOM 2255 O O . VAL A 1 303 ? 5.721 22.920 -30.202 1.00 55.58 560 VAL A O 1
ATOM 2259 N N . ARG A 1 304 ? 3.534 23.003 -30.675 1.00 49.27 561 ARG A N 1
ATOM 2260 C CA . ARG A 1 304 ? 3.661 24.282 -31.359 1.00 63.12 561 ARG A CA 1
ATOM 2261 C C . ARG A 1 304 ? 4.489 25.243 -30.509 1.00 72.73 561 ARG A C 1
ATOM 2262 O O . ARG A 1 304 ? 5.496 25.790 -30.969 1.00 65.71 561 ARG A O 1
ATOM 2270 N N . MET A 1 305 ? 4.086 25.420 -29.253 1.00 49.66 562 MET A N 1
ATOM 2271 C CA . MET A 1 305 ? 4.760 26.379 -28.382 1.00 59.60 562 MET A CA 1
ATOM 2272 C C . MET A 1 305 ? 6.211 26.007 -28.147 1.00 51.17 562 MET A C 1
ATOM 2273 O O . MET A 1 305 ? 7.100 26.857 -28.209 1.00 54.08 562 MET A O 1
ATOM 2278 N N . LEU A 1 306 ? 6.474 24.738 -27.881 1.00 48.82 563 LEU A N 1
ATOM 2279 C CA . LEU A 1 306 ? 7.857 24.310 -27.818 1.00 39.58 563 LEU A CA 1
ATOM 2280 C C . LEU A 1 306 ? 8.521 24.595 -29.171 1.00 59.43 563 LEU A C 1
ATOM 2281 O O . LEU A 1 306 ? 9.723 24.854 -29.249 1.00 60.11 563 LEU A O 1
ATOM 2286 N N . GLU A 1 307 ? 7.738 24.540 -30.241 1.00 54.03 564 GLU A N 1
ATOM 2287 C CA . GLU A 1 307 ? 8.293 24.778 -31.572 1.00 65.61 564 GLU A CA 1
ATOM 2288 C C . GLU A 1 307 ? 8.451 26.263 -31.912 1.00 65.37 564 GLU A C 1
ATOM 2289 O O . GLU A 1 307 ? 9.176 26.609 -32.827 1.00 76.44 564 GLU A O 1
ATOM 2295 N N . GLY A 1 308 ? 7.781 27.139 -31.173 1.00 79.68 565 GLY A N 1
ATOM 2296 C CA . GLY A 1 308 ? 7.999 28.569 -31.333 1.00 58.01 565 GLY A CA 1
ATOM 2297 C C . GLY A 1 308 ? 6.711 29.346 -31.516 1.00 66.62 565 GLY A C 1
ATOM 2298 O O . GLY A 1 308 ? 6.668 30.555 -31.300 1.00 79.24 565 GLY A O 1
ATOM 2299 N N . ASP A 1 309 ? 5.653 28.642 -31.901 1.00 77.28 566 ASP A N 1
ATOM 2300 C CA . ASP A 1 309 ? 4.395 29.277 -32.271 1.00 86.24 566 ASP A CA 1
ATOM 2301 C C . ASP A 1 309 ? 3.455 29.512 -31.092 1.00 80.62 566 ASP A C 1
ATOM 2302 O O . ASP A 1 309 ? 2.899 28.567 -30.541 1.00 69.65 566 ASP A O 1
ATOM 2307 N N . GLY A 1 310 ? 3.279 30.777 -30.721 1.00 76.56 567 GLY A N 1
ATOM 2308 C CA . GLY A 1 310 ? 2.121 31.209 -29.948 1.00 90.65 567 GLY A CA 1
ATOM 2309 C C . GLY A 1 310 ? 2.061 30.944 -28.452 1.00 88.24 567 GLY A C 1
ATOM 2310 O O . GLY A 1 310 ? 1.096 30.352 -27.965 1.00 77.89 567 GLY A O 1
ATOM 2311 N N . LEU A 1 311 ? 3.060 31.412 -27.715 1.00 78.33 568 LEU A N 1
ATOM 2312 C CA . LEU A 1 311 ? 3.091 31.219 -26.265 1.00 82.90 568 LEU A CA 1
ATOM 2313 C C . LEU A 1 311 ? 2.942 32.544 -25.529 1.00 90.32 568 LEU A C 1
ATOM 2314 O O . LEU A 1 311 ? 2.260 32.630 -24.502 1.00 90.69 568 LEU A O 1
ATOM 2319 N N . ALA A 1 312 ? 3.588 33.575 -26.064 1.00 81.35 569 ALA A N 1
ATOM 2320 C CA . ALA A 1 312 ? 3.614 34.881 -25.425 1.00 92.02 569 ALA A CA 1
ATOM 2321 C C . ALA A 1 312 ? 2.221 35.334 -25.008 1.00 105.16 569 ALA A C 1
ATOM 2322 O O . ALA A 1 312 ? 2.043 35.873 -23.915 1.00 114.75 569 ALA A O 1
ATOM 2324 N N . GLU A 1 313 ? 1.236 35.097 -25.871 1.00 101.50 570 GLU A N 1
ATOM 2325 C CA . GLU A 1 313 ? -0.118 35.600 -25.642 1.00 112.96 570 GLU A CA 1
ATOM 2326 C C . GLU A 1 313 ? -1.067 34.545 -25.105 1.00 109.66 570 GLU A C 1
ATOM 2327 O O . GLU A 1 313 ? -2.177 34.862 -24.676 1.00 114.77 570 GLU A O 1
ATOM 2333 N N . ARG A 1 314 ? -0.640 33.289 -25.144 1.00 106.07 571 ARG A N 1
ATOM 2334 C CA . ARG A 1 314 ? -1.484 32.186 -24.702 1.00 100.63 571 ARG A CA 1
ATOM 2335 C C . ARG A 1 314 ? -2.065 32.438 -23.314 1.00 110.50 571 ARG A C 1
ATOM 2336 O O . ARG A 1 314 ? -2.956 31.721 -22.863 1.00 116.65 571 ARG A O 1
ATOM 2344 N N . TRP A 1 315 ? -1.575 33.453 -22.620 1.00 116.86 572 TRP A N 1
ATOM 2345 C CA . TRP A 1 315 ? -2.046 33.653 -21.257 1.00 127.32 572 TRP A CA 1
ATOM 2346 C C . TRP A 1 315 ? -2.475 35.075 -20.902 1.00 129.78 572 TRP A C 1
ATOM 2347 O O . TRP A 1 315 ? -2.134 36.044 -21.588 1.00 119.23 572 TRP A O 1
ATOM 2358 N N . GLU A 1 316 ? -3.236 35.166 -19.815 1.00 133.75 573 GLU A N 1
ATOM 2359 C CA . GLU A 1 316 ? -3.740 36.430 -19.300 1.00 135.77 5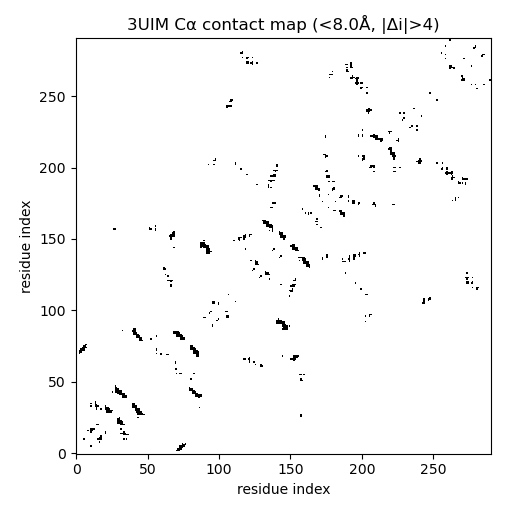73 GLU A CA 1
ATOM 2360 C C . GLU A 1 316 ? -3.253 36.678 -17.872 1.00 129.18 573 GLU A C 1
ATOM 2361 O O . GLU A 1 316 ? -2.380 35.968 -17.366 1.00 120.41 573 GLU A O 1
#

Secondary structure (DSSP, 8-state):
---EE--THHHHTTTT---TTEEE--SSSEEEEE--S---EEEEE------HHHHHHHGGGT---TTBPPP-EEE--SS--EEEEE--TT-BHHHHHH--STTPPPPPHHHHHHHHHHHHHHHHHHHHSSSS-EE----SGGGEEE-TT--EEE---SS-EE--S---------TT--HHHHHHS---HHHHHHHHHHHHHHHHH---SB-HHHHTTTS-SBHHHHHTTTTSS--STTSS-TT-TTS--HHHHHHHHHHHHHHT-S-GGGSPPHHHHHHHHHTSS-SSS--

Foldseek 3Di:
DAADEDEVVQVCVQLPVPVVQFPDADDAGTWGWGAHPVGTKIKDWHDDVPPLVVCVRCVLVFADDPQAFHWRYKYDPPPTIMTITGDAPAAFLLALLVDDPPCDAHDEDVLLLQALQSNLVRLLCQQPVTDQRKFQQAQARNQWTQHPVGHTHGHDSSPIDGHPVPQWDQDDDPLQAAPCCNVPVTDGQLSVLSNSLSNSLCSFQSDDQADCVLVVDVADRGSVRRCVVDVPVPDCPNRGHPSHVPHDDVVSSVQSNLLSVLSRPNDSVLRDRSVVVSCSSVPPDRVVSDD